Protein AF-A0A1I6KRV3-F1 (afdb_monomer_lite)

Radius of gyration: 27.59 Å; chains: 1; bounding box: 48×60×101 Å

pLDDT: mean 84.87, std 15.85, range [35.25, 98.12]

Foldseek 3Di:
DDDDDDDDDDDDDDDDDDDDDDDDDDDDDDPDPDPPPDPDPDPPDAFAEDEFLDFDQAFQSQDPCLQFNQVLLCVLVVFRWDDKHWDDCVQCLLLRLLNKTKIKTDGPHKIKIKIKGFPQSLVPQDQDPVVCCVAQVAADQKHKHWDDDNTITMIMIIGDPVVDGNVSNHSSCVSSVVVSVVSRVPRPNSYYYPCVLWDAQDDQQVVLVLLCVVVVHRKGKDFDDDPDDGGSSSSSSCVSQSWTWIFIDHPPHTFKIKIKGFQSNNCPPPPPQWAWDDLVQPLKTKTWNQADDPLRATKMKMDSSRIIMIMGGHPPHPDDPSSSVSSVSNVRNVSVD

Sequence (337 aa):
MPRRTAAIALALLLTVALTACTSPSAPESTPAPTPPATPTPAPASETVLLDPGSRPPSVFGGDCEAAVPAGVIAEATGLPVTEVTRRDPLWTRAIDNVGGLVCEWHIGGAEGSVSILPVESLDGAELAAASYEDYFVECGWTCAWVVESDELWISGYQSDLPERGRAEADRIGARIGADIAARVSAAGLDWQSDRAQWWSTRECSSVASAVGATLGATLTGEPI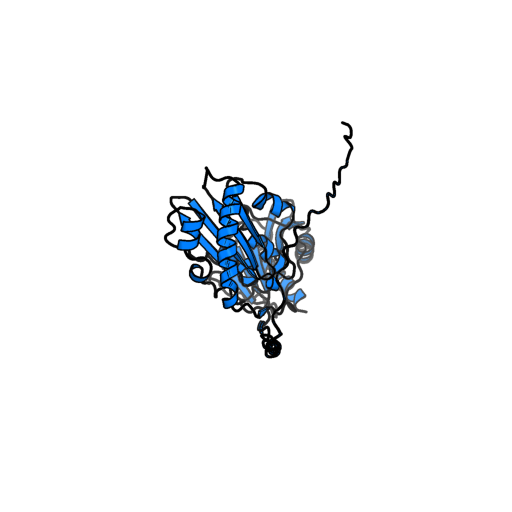GYHDPPLPATLVADTASRRTWCLLAQGGATIALVVFESGVAWDVPWGGDAERLDLGVPGVTAYSVGAGGYLGGPDYEFTDGVNSLSLEVAPDAPWSPDELASIMAELTASDVS

Secondary structure (DSSP, 8-state):
----------------------PPPP---PPPPPPPPPPPPPPPPPPEEEPTTPPPPPGGGG-HHHHS-HHHHHHHHSS-----EEPPGGGTHHHHHTT-EEEEEEETTEEEEEEEEEGGGGTT----HHHHIIIII--SSEEEEEEE-SSEEEEEEEE--TT--HHHHHHHHHHHHHHHHHHGGGS---EEE--TTPPPPPPHHHHHHHHHHHHTS--EEEE---SS---HHHHHHHHHTT-EEEEEEETTEEEEEEEEESS-GGG-STTS--EEE----TT-EEEEEEE-SSSSSEEEEEESSS-EEEEEE-TT-SS-HHHHHHHHHHHHHTT--

Structure (mmCIF, N/CA/C/O backbone):
data_AF-A0A1I6KRV3-F1
#
_entry.id   AF-A0A1I6KRV3-F1
#
loop_
_atom_site.group_PDB
_atom_site.id
_atom_site.type_symbol
_atom_site.label_atom_id
_atom_site.label_alt_id
_atom_site.label_comp_id
_atom_site.label_asym_id
_atom_site.label_entity_id
_atom_site.label_seq_id
_atom_site.pdbx_PDB_ins_code
_atom_site.Cartn_x
_atom_site.Cartn_y
_atom_site.Cartn_z
_atom_site.occupancy
_atom_site.B_iso_or_equiv
_atom_site.auth_seq_id
_atom_site.auth_comp_id
_atom_site.auth_as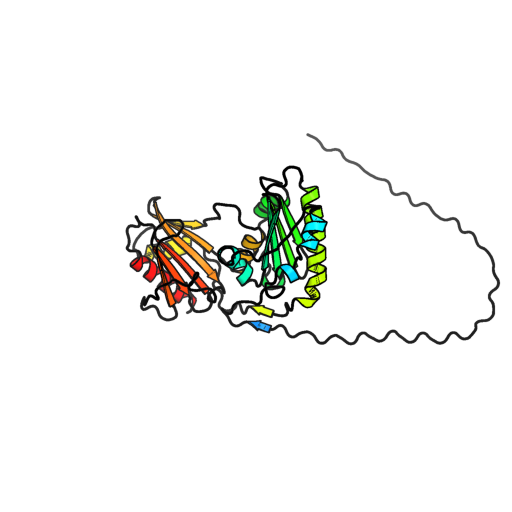ym_id
_atom_site.auth_atom_id
_atom_site.pdbx_PDB_model_num
ATOM 1 N N . MET A 1 1 ? 18.558 35.130 24.870 1.00 35.25 1 MET A N 1
ATOM 2 C CA . MET A 1 1 ? 18.275 35.831 26.146 1.00 35.25 1 MET A CA 1
ATOM 3 C C . MET A 1 1 ? 18.373 34.829 27.297 1.00 35.25 1 MET A C 1
ATOM 5 O O . MET A 1 1 ? 18.209 33.645 27.040 1.00 35.25 1 MET A O 1
ATOM 9 N N . PRO A 1 2 ? 18.788 35.261 28.498 1.00 36.22 2 PRO A N 1
ATOM 10 C CA . PRO A 1 2 ? 19.542 34.443 29.448 1.00 36.22 2 PRO A CA 1
ATOM 11 C C . PRO A 1 2 ? 18.694 33.524 30.341 1.00 36.22 2 PRO A C 1
ATOM 13 O O . PRO A 1 2 ? 17.529 33.788 30.619 1.00 36.22 2 PRO A O 1
ATOM 16 N N . ARG A 1 3 ? 19.382 32.480 30.824 1.00 39.25 3 ARG A N 1
ATOM 17 C CA . ARG A 1 3 ? 19.054 31.537 31.905 1.00 39.25 3 ARG A CA 1
ATOM 18 C C . ARG A 1 3 ? 18.232 32.150 33.049 1.00 39.25 3 ARG A C 1
ATOM 20 O O . ARG A 1 3 ? 18.615 33.186 33.594 1.00 39.25 3 ARG A O 1
ATOM 27 N N . ARG A 1 4 ? 17.236 31.401 33.537 1.00 38.47 4 ARG A N 1
ATOM 28 C CA . ARG A 1 4 ? 16.845 31.425 34.953 1.00 38.47 4 ARG A CA 1
ATOM 29 C C . ARG A 1 4 ? 16.865 30.020 35.541 1.00 38.47 4 ARG A C 1
ATOM 31 O O . ARG A 1 4 ? 16.234 29.093 35.054 1.00 38.47 4 ARG A O 1
ATOM 38 N N . THR A 1 5 ? 17.691 29.935 36.563 1.00 41.84 5 THR A N 1
ATOM 39 C CA . THR A 1 5 ? 18.034 28.833 37.444 1.00 41.84 5 THR A CA 1
ATOM 40 C C . THR A 1 5 ? 17.029 28.709 38.592 1.00 41.84 5 THR A C 1
ATOM 42 O O . THR A 1 5 ? 16.389 29.694 38.952 1.00 41.84 5 THR A O 1
ATOM 45 N N . ALA A 1 6 ? 17.107 27.548 39.251 1.00 36.69 6 ALA A N 1
ATOM 46 C CA . ALA A 1 6 ? 16.842 27.282 40.669 1.00 36.69 6 ALA A CA 1
ATOM 47 C C . ALA A 1 6 ? 15.386 27.027 41.101 1.00 36.69 6 ALA A C 1
ATOM 49 O O . ALA A 1 6 ? 14.474 27.668 40.607 1.00 36.69 6 ALA A O 1
ATOM 50 N N . ALA A 1 7 ? 15.075 26.209 42.109 1.00 38.03 7 ALA A N 1
ATOM 51 C CA . ALA A 1 7 ? 15.698 25.086 42.826 1.00 38.03 7 ALA A CA 1
ATOM 52 C C . ALA A 1 7 ? 14.825 24.855 44.086 1.00 38.03 7 ALA A C 1
ATOM 54 O O . ALA A 1 7 ? 14.348 25.828 44.657 1.00 38.03 7 ALA A O 1
ATOM 55 N N . ILE A 1 8 ? 14.752 23.600 44.556 1.00 38.84 8 ILE A N 1
ATOM 56 C CA . ILE A 1 8 ? 14.561 23.173 45.965 1.00 38.84 8 ILE A CA 1
ATOM 57 C C . ILE A 1 8 ? 13.184 23.425 46.623 1.00 38.84 8 ILE A C 1
ATOM 59 O O . ILE A 1 8 ? 12.797 24.559 46.863 1.00 38.84 8 ILE A O 1
ATOM 63 N N . ALA A 1 9 ? 12.532 22.348 47.091 1.00 41.53 9 ALA A N 1
ATOM 64 C CA . ALA A 1 9 ? 12.426 22.046 48.532 1.00 41.53 9 ALA A CA 1
ATOM 65 C C . ALA A 1 9 ? 11.660 20.739 48.805 1.00 41.53 9 ALA A C 1
ATOM 67 O O . ALA A 1 9 ? 10.460 20.622 48.580 1.00 41.53 9 ALA A O 1
ATOM 68 N N . LEU A 1 10 ? 12.403 19.777 49.348 1.00 43.53 10 LEU A N 1
ATOM 69 C CA . LEU A 1 10 ? 11.945 18.584 50.046 1.00 43.53 10 LEU A CA 1
ATOM 70 C C . LEU A 1 10 ? 11.416 18.987 51.436 1.00 43.53 10 LEU A C 1
ATOM 72 O O . LEU A 1 10 ? 12.105 19.714 52.151 1.00 43.53 10 LEU A O 1
ATOM 76 N N . ALA A 1 11 ? 10.259 18.472 51.853 1.00 49.25 11 ALA A N 1
ATOM 77 C CA . ALA A 1 11 ? 9.830 18.507 53.252 1.00 49.25 11 ALA A CA 1
ATOM 78 C C . ALA A 1 11 ? 9.183 17.169 53.643 1.00 49.25 11 ALA A C 1
ATOM 80 O O . ALA A 1 11 ? 8.017 16.910 53.360 1.00 49.25 11 ALA A O 1
ATOM 81 N N . LEU A 1 12 ? 9.980 16.320 54.302 1.00 44.38 12 LEU A N 1
ATOM 82 C CA . LEU A 1 12 ? 9.497 15.271 55.197 1.00 44.38 12 LEU A CA 1
ATOM 83 C C . LEU A 1 12 ? 8.786 15.925 56.387 1.00 44.38 12 LEU A C 1
ATOM 85 O O . LEU A 1 12 ? 9.348 16.838 56.990 1.00 44.38 12 LEU A O 1
ATOM 89 N N . LEU A 1 13 ? 7.644 15.379 56.808 1.00 48.28 13 LEU A N 1
ATOM 90 C CA . LEU A 1 13 ? 7.174 15.531 58.184 1.00 48.28 13 LEU A CA 1
ATOM 91 C C . LEU A 1 13 ? 6.460 14.268 58.676 1.00 48.28 13 LEU A C 1
ATOM 93 O O . LEU A 1 13 ? 5.667 13.636 57.985 1.00 48.28 13 LEU A O 1
ATOM 97 N N . LEU A 1 14 ? 6.863 13.915 59.889 1.00 44.38 14 LEU A N 1
ATOM 98 C CA . LEU A 1 14 ? 6.700 12.677 60.627 1.00 44.38 14 LEU A CA 1
ATOM 99 C C . LEU A 1 14 ? 5.398 12.663 61.456 1.00 44.38 14 LEU A C 1
ATOM 101 O O . LEU A 1 14 ? 5.062 13.662 62.082 1.00 44.38 14 LEU A O 1
ATOM 105 N N . THR A 1 15 ? 4.774 11.479 61.527 1.00 47.31 15 THR A N 1
ATOM 106 C CA . THR A 1 15 ? 4.111 10.821 62.686 1.00 47.31 15 THR A CA 1
ATOM 107 C C . THR A 1 15 ? 3.174 11.593 63.626 1.00 47.31 15 THR A C 1
ATOM 109 O O . THR A 1 15 ? 3.632 12.456 64.365 1.00 47.31 15 THR A O 1
ATOM 112 N N . VAL A 1 16 ? 1.960 11.051 63.835 1.00 52.84 16 VAL A N 1
ATOM 113 C CA . VAL A 1 16 ? 1.386 10.834 65.185 1.00 52.84 16 VAL A CA 1
ATOM 114 C C . VAL A 1 16 ? 0.620 9.505 65.213 1.00 52.84 16 VAL A C 1
ATOM 116 O O . VAL A 1 16 ? -0.289 9.277 64.420 1.00 52.84 16 VAL A O 1
ATOM 119 N N . ALA A 1 17 ? 1.012 8.635 66.144 1.00 49.66 17 ALA A N 1
ATOM 120 C CA . ALA A 1 17 ? 0.358 7.381 66.493 1.00 49.66 17 ALA A CA 1
ATOM 121 C C . ALA A 1 17 ? -0.735 7.615 67.550 1.00 49.66 17 ALA A C 1
ATOM 123 O O . ALA A 1 17 ? -0.512 8.348 68.512 1.00 49.66 17 ALA A O 1
ATOM 124 N N . LEU A 1 18 ? -1.878 6.937 67.417 1.00 53.75 18 LEU A N 1
ATOM 125 C CA . LEU A 1 18 ? -2.867 6.773 68.485 1.00 53.75 18 LEU A CA 1
ATOM 126 C C . LEU A 1 18 ? -3.137 5.280 68.673 1.00 53.75 18 LEU A C 1
ATOM 128 O O . LEU A 1 18 ? -3.769 4.617 67.856 1.00 53.75 18 LEU A O 1
ATOM 132 N N . THR A 1 19 ? -2.588 4.765 69.766 1.00 54.16 19 THR A N 1
ATOM 133 C CA . THR A 1 19 ? -2.748 3.410 70.288 1.00 54.16 19 THR A CA 1
ATOM 134 C C . THR A 1 19 ? -4.072 3.282 71.039 1.00 54.16 19 THR A C 1
ATOM 136 O O . THR A 1 19 ? -4.268 3.965 72.045 1.00 54.16 19 THR A O 1
ATOM 139 N N . ALA A 1 20 ? -4.941 2.364 70.615 1.00 49.44 20 ALA A N 1
ATOM 140 C CA . ALA A 1 20 ? -6.042 1.854 71.427 1.00 49.44 20 ALA A CA 1
ATOM 141 C C . ALA A 1 20 ? -5.766 0.384 71.774 1.00 49.44 20 ALA A C 1
ATOM 143 O O . ALA A 1 20 ? -5.659 -0.468 70.894 1.00 49.44 20 ALA A O 1
ATOM 144 N N . CYS A 1 21 ? -5.612 0.103 73.067 1.00 51.97 21 CYS A N 1
ATOM 145 C CA . CYS A 1 21 ? -5.434 -1.242 73.602 1.00 51.97 21 CYS A CA 1
ATOM 146 C C . CYS A 1 21 ? -6.744 -2.035 73.493 1.00 51.97 21 CYS A C 1
ATOM 148 O O . CYS A 1 21 ? -7.761 -1.636 74.054 1.00 51.97 21 CYS A O 1
ATOM 150 N N . THR A 1 22 ? -6.710 -3.186 72.826 1.00 55.72 22 THR A N 1
ATOM 151 C CA . THR A 1 22 ? -7.706 -4.256 72.968 1.00 55.72 22 THR A CA 1
ATOM 152 C C . THR A 1 22 ? -6.951 -5.559 73.201 1.00 55.72 22 THR A C 1
ATOM 154 O O . THR A 1 22 ? -5.994 -5.867 72.495 1.00 55.72 22 THR A O 1
ATOM 157 N N . SER A 1 23 ? -7.338 -6.280 74.250 1.00 57.75 23 SER A N 1
ATOM 158 C CA . SER A 1 23 ? -6.721 -7.532 74.689 1.00 57.75 23 SER A CA 1
ATOM 159 C C . SER A 1 23 ? -6.848 -8.632 73.623 1.00 57.75 23 SER A C 1
ATOM 161 O O . SER A 1 23 ? -7.946 -8.816 73.094 1.00 57.75 23 SER A O 1
ATOM 163 N N . PRO A 1 24 ? -5.788 -9.406 73.320 1.00 55.53 24 PRO A N 1
ATOM 164 C CA . PRO A 1 24 ? -5.892 -10.518 72.385 1.00 55.53 24 PRO A CA 1
ATOM 165 C C . PRO A 1 24 ? -6.609 -11.706 73.040 1.00 55.53 24 PRO A C 1
ATOM 167 O O . PRO A 1 24 ? -6.201 -12.200 74.092 1.00 55.53 24 PRO A O 1
ATOM 170 N N . SER A 1 25 ? -7.684 -12.157 72.395 1.00 53.97 25 SER A N 1
ATOM 171 C CA . SER A 1 25 ? -8.292 -13.466 72.646 1.00 53.97 25 SER A CA 1
ATOM 172 C C . SER A 1 25 ? -7.372 -14.575 72.127 1.00 53.97 25 SER A C 1
ATOM 174 O O . SER A 1 25 ? -6.603 -14.364 71.189 1.00 53.97 25 SER A O 1
ATOM 176 N N . ALA A 1 26 ? -7.430 -15.744 72.767 1.00 56.53 26 ALA A N 1
ATOM 177 C CA . ALA A 1 26 ? -6.633 -16.916 72.418 1.00 56.53 26 ALA A CA 1
ATOM 178 C C . ALA A 1 26 ? -6.814 -17.310 70.934 1.00 56.53 26 ALA A C 1
ATOM 180 O O . ALA A 1 26 ? -7.937 -17.241 70.434 1.00 56.53 26 ALA A O 1
ATOM 181 N N . PRO A 1 27 ? -5.745 -17.723 70.227 1.00 51.56 27 PRO A N 1
ATOM 182 C CA . PRO A 1 27 ? -5.836 -18.057 68.813 1.00 51.56 27 PRO A CA 1
ATOM 183 C C . PRO A 1 27 ? -6.613 -19.362 68.616 1.00 51.56 27 PRO A C 1
ATOM 185 O O . PRO A 1 27 ? -6.160 -20.439 69.010 1.00 51.56 27 PRO A O 1
ATOM 188 N N . GLU A 1 28 ? -7.772 -19.263 67.967 1.00 57.66 28 GLU A N 1
ATOM 189 C CA . GLU A 1 28 ? -8.334 -20.380 67.213 1.00 57.66 28 GLU A CA 1
ATOM 190 C C . GLU A 1 28 ? -7.355 -20.772 66.105 1.00 57.66 28 GLU A C 1
ATOM 192 O O . GLU A 1 28 ? -6.692 -19.935 65.490 1.00 57.66 28 GLU A O 1
ATOM 197 N N . SER A 1 29 ? -7.229 -22.074 65.883 1.00 52.91 29 SER A N 1
ATOM 198 C CA . SER A 1 29 ? -6.353 -22.653 64.875 1.00 52.91 29 SER A CA 1
ATOM 199 C C . SER A 1 29 ? -6.888 -22.294 63.488 1.00 52.91 29 SER A C 1
ATOM 201 O O . SER A 1 29 ? -7.765 -22.974 62.959 1.00 52.91 29 SER A O 1
ATOM 203 N N . THR A 1 30 ? -6.387 -21.211 62.898 1.00 55.56 30 THR A N 1
ATOM 204 C CA . THR A 1 30 ? -6.669 -20.864 61.504 1.00 55.56 30 THR A CA 1
ATOM 205 C C . THR A 1 30 ? -6.181 -22.009 60.609 1.00 55.56 30 THR A C 1
ATOM 207 O O . THR A 1 30 ? -5.006 -22.379 60.709 1.00 55.56 30 THR A O 1
ATOM 210 N N . PRO A 1 31 ? -7.026 -22.598 59.743 1.00 59.19 31 PRO A N 1
ATOM 211 C CA . PRO A 1 31 ? -6.546 -23.545 58.748 1.00 59.19 31 PRO A CA 1
ATOM 212 C C . PRO A 1 31 ? -5.508 -22.847 57.866 1.00 59.19 31 PRO A C 1
ATOM 214 O O . PRO A 1 31 ? -5.703 -21.706 57.443 1.00 59.19 31 PRO A O 1
ATOM 217 N N . ALA A 1 32 ? -4.379 -23.519 57.642 1.00 59.53 32 ALA A N 1
ATOM 218 C CA . ALA A 1 32 ? -3.308 -23.008 56.799 1.00 59.53 32 ALA A CA 1
ATOM 219 C C . ALA A 1 32 ? -3.878 -22.605 55.424 1.00 59.53 32 ALA A C 1
ATOM 221 O O . ALA A 1 32 ? -4.658 -23.378 54.859 1.00 59.53 32 ALA A O 1
ATOM 222 N N . PRO A 1 33 ? -3.525 -21.424 54.883 1.00 53.16 33 PRO A N 1
ATOM 223 C CA . PRO A 1 33 ? -3.968 -21.033 53.555 1.00 53.16 33 PRO A CA 1
ATOM 224 C C . PRO A 1 33 ? -3.456 -22.066 52.554 1.00 53.16 33 PRO A C 1
ATOM 226 O O . PRO A 1 33 ? -2.253 -22.321 52.470 1.00 53.16 33 PRO A O 1
ATOM 229 N N . THR A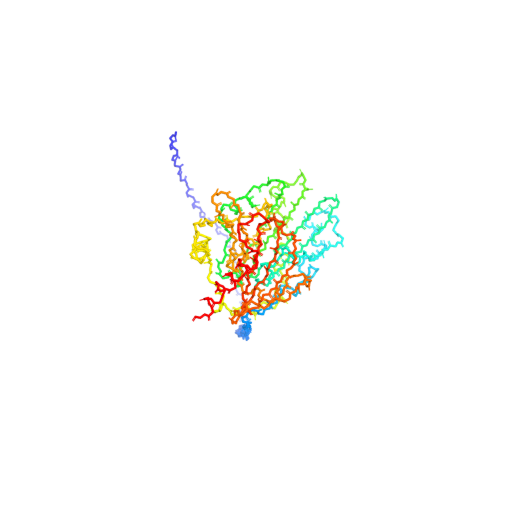 1 34 ? -4.377 -22.679 51.811 1.00 64.00 34 THR A N 1
ATOM 230 C CA . THR A 1 34 ? -4.029 -23.488 50.646 1.00 64.00 34 THR A CA 1
ATOM 231 C C . THR A 1 34 ? -3.187 -22.611 49.719 1.00 64.00 34 THR A C 1
ATOM 233 O O . THR A 1 34 ? -3.643 -21.515 49.377 1.00 64.00 34 THR A O 1
ATOM 236 N N . PRO A 1 35 ? -1.965 -23.024 49.340 1.00 65.56 35 PRO A N 1
ATOM 237 C CA . PRO A 1 35 ? -1.167 -22.250 48.405 1.00 65.56 35 PRO A CA 1
ATOM 238 C C . PRO A 1 35 ? -1.979 -22.022 47.121 1.00 65.56 35 PRO A C 1
ATOM 240 O O . PRO A 1 35 ? -2.645 -22.958 46.664 1.00 65.56 35 PRO A O 1
ATOM 243 N N . PRO A 1 36 ? -1.974 -20.798 46.558 1.00 64.62 36 PRO A N 1
ATOM 244 C CA . PRO A 1 36 ? -2.639 -20.539 45.291 1.00 64.62 36 PRO A CA 1
ATOM 245 C C . PRO A 1 36 ? -2.115 -21.541 44.266 1.00 64.62 36 PRO A C 1
ATOM 247 O O . PRO A 1 36 ? -0.906 -21.773 44.182 1.00 64.62 36 PRO A O 1
ATOM 250 N N . ALA A 1 37 ? -3.035 -22.174 43.537 1.00 61.16 37 ALA A N 1
ATOM 251 C CA . ALA A 1 37 ? -2.674 -23.080 42.463 1.00 61.16 37 ALA A CA 1
ATOM 252 C C . ALA A 1 37 ? -1.709 -22.342 41.530 1.00 61.16 37 ALA A C 1
ATOM 254 O O . ALA A 1 37 ? -2.024 -21.255 41.042 1.00 61.16 37 ALA A O 1
ATOM 255 N N . THR A 1 38 ? -0.515 -22.904 41.339 1.00 65.75 38 THR A N 1
ATOM 256 C CA . THR A 1 38 ? 0.427 -22.416 40.335 1.00 65.75 38 THR A CA 1
ATOM 257 C C . THR A 1 38 ? -0.326 -22.359 39.008 1.00 65.75 38 THR A C 1
ATOM 259 O O . THR A 1 38 ? -0.931 -23.373 38.641 1.00 65.75 38 THR A O 1
ATOM 262 N N . PRO A 1 39 ? -0.359 -21.205 38.315 1.00 52.75 39 PRO A N 1
ATOM 263 C CA . PRO A 1 39 ? -1.063 -21.116 37.051 1.00 52.75 39 PRO A CA 1
ATOM 264 C C . PRO A 1 39 ? -0.429 -22.150 36.127 1.00 52.75 39 PRO A C 1
ATOM 266 O O . PRO A 1 39 ? 0.789 -22.173 35.945 1.00 52.75 39 PRO A O 1
ATOM 269 N N . THR A 1 40 ? -1.245 -23.070 35.619 1.00 54.88 40 THR A N 1
ATOM 270 C CA . THR A 1 40 ? -0.811 -23.955 34.544 1.00 54.88 40 THR A CA 1
ATOM 271 C C . THR A 1 40 ? -0.404 -23.049 33.383 1.00 54.88 40 THR A C 1
ATOM 273 O O . THR A 1 40 ? -1.215 -22.197 33.015 1.00 54.88 40 THR A O 1
ATOM 276 N N . PRO A 1 41 ? 0.826 -23.164 32.844 1.00 49.81 41 PRO A N 1
ATOM 277 C CA . PRO A 1 41 ? 1.200 -22.426 31.648 1.00 49.81 41 PRO A CA 1
ATOM 278 C C . PRO A 1 41 ? 0.142 -22.706 30.587 1.00 49.81 41 PRO A C 1
ATOM 280 O O . PRO A 1 41 ? -0.130 -23.873 30.289 1.00 49.81 41 PRO A O 1
ATOM 283 N N . ALA A 1 42 ? -0.498 -21.656 30.074 1.00 58.44 42 ALA A N 1
ATOM 284 C CA . ALA A 1 42 ? -1.315 -21.809 28.886 1.00 58.44 42 ALA A CA 1
ATOM 285 C C . ALA A 1 42 ? -0.409 -22.404 27.794 1.00 58.44 42 ALA A C 1
ATOM 287 O O . ALA A 1 42 ? 0.756 -21.998 27.704 1.00 58.44 42 ALA A O 1
ATOM 288 N N . PRO A 1 43 ? -0.875 -23.405 27.027 1.00 52.59 43 PRO A N 1
ATOM 289 C CA . PRO A 1 43 ? -0.124 -23.852 25.865 1.00 52.59 43 PRO A CA 1
ATOM 290 C C . PRO A 1 43 ? 0.161 -22.622 25.001 1.00 52.59 43 PRO A C 1
ATOM 292 O O . PRO A 1 43 ? -0.751 -21.843 24.735 1.00 52.59 43 PRO A O 1
ATOM 295 N N . ALA A 1 44 ? 1.427 -22.419 24.636 1.00 59.75 44 ALA A N 1
ATOM 296 C CA . ALA A 1 44 ? 1.778 -21.395 23.667 1.00 59.75 44 ALA A CA 1
ATOM 297 C C . ALA A 1 44 ? 1.014 -21.720 22.379 1.00 59.75 44 ALA A C 1
ATOM 299 O O . ALA A 1 44 ? 1.157 -22.831 21.861 1.00 59.75 44 ALA A O 1
ATOM 300 N N . SER A 1 45 ? 0.165 -20.800 21.918 1.00 61.78 45 SER A N 1
ATOM 301 C CA . SER A 1 45 ? -0.381 -20.879 20.567 1.00 61.78 45 SER A CA 1
ATOM 302 C C . SER A 1 45 ? 0.795 -20.968 19.598 1.00 61.78 45 SER A C 1
ATOM 304 O O . SER A 1 45 ? 1.762 -20.217 19.715 1.00 61.78 45 SER A O 1
ATOM 306 N N . GLU A 1 46 ? 0.759 -21.941 18.696 1.00 74.00 46 GLU A N 1
ATOM 307 C CA . GLU A 1 46 ? 1.767 -22.071 17.652 1.00 74.00 46 GLU A CA 1
ATOM 308 C C . GLU A 1 46 ? 1.477 -21.019 16.579 1.00 74.00 46 GLU A C 1
ATOM 310 O O . GLU A 1 46 ? 0.416 -21.052 15.959 1.00 74.00 46 GLU A O 1
ATOM 315 N N . THR A 1 47 ? 2.400 -20.076 16.387 1.00 81.88 47 THR A N 1
ATOM 316 C CA . THR A 1 47 ? 2.312 -19.072 15.323 1.00 81.88 47 THR A CA 1
ATOM 317 C C . THR A 1 47 ? 2.342 -19.755 13.955 1.00 81.88 47 THR A C 1
ATOM 319 O O . THR A 1 47 ? 3.274 -20.499 13.642 1.00 81.88 47 THR A O 1
ATOM 322 N N . VAL A 1 48 ? 1.337 -19.493 13.122 1.00 87.75 48 VAL A N 1
ATOM 323 C CA . VAL A 1 48 ? 1.232 -20.015 11.755 1.00 87.75 48 VAL A CA 1
ATOM 324 C C . VAL A 1 48 ? 2.140 -19.218 10.819 1.00 87.75 48 VAL A C 1
ATOM 326 O O . VAL A 1 48 ? 1.978 -18.012 10.674 1.00 87.75 48 VAL A O 1
ATOM 329 N N . LEU A 1 49 ? 3.065 -19.886 10.131 1.00 90.50 49 LEU A N 1
ATOM 330 C CA . LEU A 1 49 ? 3.869 -19.258 9.081 1.00 90.50 49 LEU A CA 1
ATOM 331 C C . LEU A 1 49 ? 3.122 -19.316 7.740 1.00 90.50 49 LEU A C 1
ATOM 333 O O . LEU A 1 49 ? 2.763 -20.403 7.285 1.00 90.50 49 LEU A O 1
ATOM 337 N N . LEU A 1 50 ? 2.880 -18.162 7.120 1.00 90.81 50 LEU A N 1
ATOM 338 C CA . LEU A 1 50 ? 2.248 -18.060 5.804 1.00 90.81 50 LEU A CA 1
ATOM 339 C C . LEU A 1 50 ? 3.274 -18.231 4.686 1.00 90.81 50 LEU A C 1
ATOM 341 O O . LEU A 1 50 ? 4.364 -17.662 4.756 1.00 90.81 50 LEU A O 1
ATOM 345 N N . ASP A 1 51 ? 2.883 -18.945 3.629 1.00 90.12 51 ASP A N 1
ATOM 346 C CA . ASP A 1 51 ? 3.718 -19.113 2.441 1.00 90.12 51 ASP A CA 1
ATOM 347 C C . ASP A 1 51 ? 4.018 -17.752 1.777 1.00 90.12 51 ASP A C 1
ATOM 349 O O . ASP A 1 51 ? 3.124 -16.894 1.709 1.00 90.12 51 ASP A O 1
ATOM 353 N N . PRO A 1 52 ? 5.229 -17.553 1.221 1.00 84.75 52 PRO A N 1
ATOM 354 C CA . PRO A 1 52 ? 5.595 -16.331 0.508 1.00 84.75 52 PRO A CA 1
ATOM 355 C C . PRO A 1 52 ? 4.597 -16.009 -0.612 1.00 84.75 52 PRO A C 1
ATOM 357 O O . PRO A 1 52 ? 4.383 -16.819 -1.510 1.00 84.75 52 PRO A O 1
ATOM 360 N N . GLY A 1 53 ? 3.969 -14.832 -0.546 1.00 86.62 53 GLY A N 1
ATOM 361 C CA . GLY A 1 53 ? 2.981 -14.374 -1.529 1.00 86.62 53 GLY A CA 1
ATOM 362 C C . GLY A 1 53 ? 1.528 -14.730 -1.211 1.00 86.62 53 GLY A C 1
ATOM 363 O O . GLY A 1 53 ? 0.639 -14.310 -1.946 1.00 86.62 53 GLY A O 1
ATOM 364 N N . SER A 1 54 ? 1.253 -15.462 -0.126 1.00 92.19 54 SER A N 1
ATOM 365 C CA . SER A 1 54 ? -0.122 -15.693 0.335 1.00 92.19 54 SER A CA 1
ATOM 366 C C . SER A 1 54 ? -0.738 -14.424 0.914 1.00 92.19 54 SER A C 1
ATOM 368 O O . SER A 1 54 ? -0.072 -13.679 1.631 1.00 92.19 54 SER A O 1
ATOM 370 N N . ARG A 1 55 ? -2.040 -14.214 0.674 1.00 93.06 55 ARG A N 1
ATOM 371 C CA . ARG A 1 55 ? -2.782 -13.125 1.321 1.00 93.06 55 ARG A CA 1
ATOM 372 C C . ARG A 1 55 ? -2.823 -13.353 2.836 1.00 93.06 55 ARG A C 1
ATOM 374 O O . ARG A 1 55 ? -3.349 -14.389 3.258 1.00 93.06 55 ARG A O 1
ATOM 381 N N . PRO A 1 56 ? -2.350 -12.401 3.653 1.00 92.00 56 PRO A N 1
ATOM 382 C CA . PRO A 1 56 ? -2.443 -12.533 5.097 1.00 92.00 56 PRO A CA 1
ATOM 383 C C . PRO A 1 56 ? -3.888 -12.476 5.606 1.00 92.00 56 PRO A C 1
ATOM 385 O O . PRO A 1 56 ? -4.722 -11.775 5.021 1.00 92.00 56 PRO A O 1
ATOM 388 N N . PRO A 1 57 ? -4.217 -13.173 6.709 1.00 92.12 57 PRO A N 1
ATOM 389 C CA . PRO A 1 57 ? -5.469 -12.953 7.416 1.00 92.12 57 PRO A CA 1
ATOM 390 C C . PRO A 1 57 ? -5.571 -11.498 7.887 1.00 92.12 57 PRO A C 1
ATOM 392 O O . PRO A 1 57 ? -4.681 -10.990 8.563 1.00 92.12 57 PRO A O 1
ATOM 395 N N . SER A 1 58 ? -6.677 -10.829 7.567 1.00 91.62 58 SER A N 1
ATOM 396 C CA . SER A 1 58 ? -6.967 -9.509 8.130 1.00 91.62 58 SER A CA 1
ATOM 397 C C . SER A 1 58 ? -7.354 -9.629 9.604 1.00 91.62 58 SER A C 1
ATOM 399 O O . SER A 1 58 ? -8.095 -10.540 9.987 1.00 91.62 58 SER A O 1
ATOM 401 N N . VAL A 1 59 ? -6.935 -8.663 10.422 1.00 91.19 59 VAL A N 1
ATOM 402 C CA . VAL A 1 59 ? -7.435 -8.486 11.791 1.00 91.19 59 VAL A CA 1
ATOM 403 C C . VAL A 1 59 ? -8.971 -8.455 11.791 1.00 91.19 59 VAL A C 1
ATOM 405 O O . VAL A 1 59 ? -9.600 -7.904 10.883 1.00 91.19 59 VAL A O 1
ATOM 408 N N . PHE A 1 60 ? -9.587 -9.123 12.771 1.00 91.06 60 PHE A N 1
ATOM 409 C CA . PHE A 1 60 ? -11.042 -9.349 12.836 1.00 91.06 60 PHE A CA 1
ATOM 410 C C . PHE A 1 60 ? -11.636 -10.037 11.589 1.00 91.06 60 PHE A C 1
ATOM 412 O O . PHE A 1 60 ? -12.817 -9.874 11.291 1.00 91.06 60 PHE A O 1
ATOM 419 N N . GLY A 1 61 ? -10.834 -10.777 10.814 1.00 90.81 61 GLY A N 1
ATOM 420 C CA . GLY A 1 61 ? -11.273 -11.377 9.548 1.00 90.81 61 GLY A CA 1
ATOM 421 C C . GLY A 1 61 ? -11.677 -10.348 8.485 1.00 90.81 61 GLY A C 1
ATOM 422 O O . GLY A 1 61 ? -12.336 -10.702 7.509 1.00 90.81 61 GLY A O 1
ATOM 423 N N . GLY A 1 62 ? -11.311 -9.076 8.675 1.00 92.00 62 GLY A N 1
ATOM 424 C CA . GLY A 1 62 ? -11.735 -7.963 7.831 1.00 92.00 62 GLY A CA 1
ATOM 425 C C . GLY A 1 62 ? -13.156 -7.451 8.097 1.00 92.00 62 GLY A C 1
ATOM 426 O O . GLY A 1 62 ? -13.667 -6.678 7.287 1.00 92.00 62 GLY A O 1
ATOM 427 N N . ASP A 1 63 ? -13.800 -7.877 9.189 1.00 93.81 63 ASP A N 1
ATOM 428 C CA . ASP A 1 63 ? -15.136 -7.421 9.586 1.00 93.81 63 ASP A CA 1
ATOM 429 C C . ASP A 1 63 ? -15.058 -6.127 10.413 1.00 93.81 63 ASP A C 1
ATOM 431 O O . ASP A 1 63 ? -14.651 -6.117 11.578 1.00 93.81 63 ASP A O 1
ATOM 435 N N . CYS A 1 64 ? -15.479 -5.022 9.798 1.00 95.44 64 CYS A N 1
ATOM 436 C CA . CYS A 1 64 ? -15.483 -3.709 10.431 1.00 95.44 64 CYS A CA 1
ATOM 437 C C . CYS A 1 64 ? -16.505 -3.550 11.553 1.00 95.44 64 CYS A C 1
ATOM 439 O O . CYS A 1 64 ? -16.222 -2.832 12.510 1.00 95.44 64 CYS A O 1
ATOM 441 N N . GLU A 1 65 ? -17.649 -4.230 11.488 1.00 94.00 65 GLU A N 1
ATOM 442 C CA . GLU A 1 65 ? -18.639 -4.163 12.566 1.00 94.00 65 GLU A CA 1
ATOM 443 C C . GLU A 1 65 ? -18.162 -4.978 13.777 1.00 94.00 65 GLU A C 1
ATOM 445 O O . GLU A 1 65 ? -18.408 -4.597 14.920 1.00 94.00 65 GLU A O 1
ATOM 450 N N . ALA A 1 66 ? -17.410 -6.063 13.552 1.00 92.50 66 ALA A N 1
ATOM 451 C CA . ALA A 1 66 ? -16.742 -6.787 14.633 1.00 92.50 66 ALA A CA 1
ATOM 452 C C . ALA A 1 66 ? -15.613 -5.963 15.280 1.00 92.50 66 ALA A C 1
ATOM 454 O O . ALA A 1 66 ? -15.471 -5.979 16.509 1.00 92.50 66 ALA A O 1
ATOM 455 N N . ALA A 1 67 ? -14.833 -5.246 14.464 1.00 93.44 67 ALA A N 1
ATOM 456 C CA . ALA A 1 67 ? -13.699 -4.439 14.908 1.00 93.44 67 ALA A CA 1
ATOM 457 C C . ALA A 1 67 ? -14.131 -3.165 15.654 1.00 93.44 67 ALA A C 1
ATOM 459 O O . ALA A 1 67 ? -13.673 -2.905 16.767 1.00 93.44 67 ALA A O 1
ATOM 460 N N . VAL A 1 68 ? -15.014 -2.373 15.043 1.00 94.94 68 VAL A N 1
ATOM 461 C CA . VAL A 1 68 ? -15.471 -1.076 15.549 1.00 94.94 68 VAL A CA 1
ATOM 462 C C . VAL A 1 68 ? -16.956 -0.861 15.201 1.00 94.94 68 VAL A C 1
ATOM 464 O O . VAL A 1 68 ? -17.288 -0.216 14.207 1.00 94.94 68 VAL A O 1
ATOM 467 N N . PRO A 1 69 ? -17.882 -1.372 16.035 1.00 94.75 69 PRO A N 1
ATOM 468 C CA . PRO A 1 69 ? -19.315 -1.221 15.801 1.00 94.75 69 PRO A CA 1
ATOM 469 C C . PRO A 1 69 ? -19.743 0.242 15.649 1.00 94.75 69 PRO A C 1
ATOM 471 O O . PRO A 1 69 ? -19.269 1.110 16.395 1.00 94.75 69 PRO A O 1
ATOM 474 N N . ALA A 1 70 ? -20.738 0.516 14.800 1.00 94.81 70 ALA A N 1
ATOM 475 C CA . ALA A 1 70 ? -21.272 1.875 14.612 1.00 94.81 70 ALA A CA 1
ATOM 476 C C . ALA A 1 70 ? -21.652 2.567 15.941 1.00 94.81 70 ALA A C 1
ATOM 478 O O . ALA A 1 70 ? -21.422 3.764 16.124 1.00 94.81 70 ALA A O 1
ATOM 479 N N . GLY A 1 71 ? -22.178 1.806 16.910 1.00 94.69 71 GLY A N 1
ATOM 480 C CA . GLY A 1 71 ? -22.534 2.315 18.239 1.00 94.69 71 GLY A CA 1
ATOM 481 C C . GLY A 1 71 ? -21.348 2.858 19.047 1.00 94.69 71 GLY A C 1
ATOM 482 O O . GLY A 1 71 ? -21.514 3.828 19.786 1.00 94.69 71 GLY A O 1
ATOM 483 N N . VAL A 1 72 ? -20.152 2.289 18.874 1.00 95.06 72 VAL A N 1
ATOM 484 C CA . VAL A 1 72 ? -18.919 2.742 19.543 1.00 95.06 72 VAL A CA 1
ATOM 485 C C . VAL A 1 72 ? -18.481 4.086 18.974 1.00 95.06 72 VAL A C 1
ATOM 487 O O . VAL A 1 72 ? -18.172 5.011 19.729 1.00 95.06 72 VAL A O 1
ATOM 490 N N . ILE A 1 73 ? -18.528 4.229 17.648 1.00 93.12 73 ILE A N 1
ATOM 491 C CA . ILE A 1 73 ? -18.222 5.493 16.969 1.00 93.12 73 ILE A CA 1
ATOM 492 C C . ILE A 1 73 ? -19.263 6.550 17.341 1.00 93.12 73 ILE A C 1
ATOM 494 O O . ILE A 1 73 ? -18.904 7.687 17.649 1.00 93.12 73 ILE A O 1
ATOM 498 N N . ALA A 1 74 ? -20.545 6.181 17.378 1.00 92.44 74 ALA A N 1
ATOM 499 C CA . ALA A 1 74 ? -21.622 7.091 17.747 1.00 92.44 74 ALA A CA 1
ATOM 500 C C . ALA A 1 74 ? -21.500 7.590 19.191 1.00 92.44 74 ALA A C 1
ATOM 502 O O . ALA A 1 74 ? -21.688 8.778 19.450 1.00 92.44 74 ALA A O 1
ATOM 503 N N . GLU A 1 75 ? -21.134 6.721 20.135 1.00 92.94 75 GLU A N 1
ATOM 504 C CA . GLU A 1 75 ? -20.874 7.120 21.521 1.00 92.94 75 GLU A CA 1
ATOM 505 C C . GLU A 1 75 ? -19.631 8.017 21.624 1.00 92.94 75 GLU A C 1
ATOM 507 O O . GLU A 1 75 ? -19.666 9.055 22.287 1.00 92.94 75 GLU A O 1
ATOM 512 N N . ALA A 1 76 ? -18.537 7.648 20.948 1.00 91.81 76 ALA A N 1
ATOM 513 C CA . ALA A 1 76 ? -17.290 8.401 20.997 1.00 91.81 76 ALA A CA 1
ATOM 514 C C . ALA A 1 76 ? -17.451 9.800 20.391 1.00 91.81 76 ALA A C 1
ATOM 516 O O . ALA A 1 76 ? -16.997 10.780 20.981 1.00 91.81 76 ALA A O 1
ATOM 517 N N . THR A 1 77 ? -18.124 9.900 19.246 1.00 87.75 77 THR A N 1
ATOM 518 C CA . THR A 1 77 ? -18.324 11.153 18.509 1.00 87.75 77 THR A CA 1
ATOM 519 C C . THR A 1 77 ? -19.569 11.920 18.959 1.00 87.75 77 THR A C 1
ATOM 521 O O . THR A 1 77 ? -19.681 13.103 18.658 1.00 87.75 77 THR A O 1
ATOM 524 N N . GLY A 1 78 ? -20.526 11.306 19.653 1.00 88.69 78 GLY A N 1
ATOM 525 C CA . GLY A 1 78 ? -21.822 11.927 19.951 1.00 88.69 78 GLY A CA 1
ATOM 526 C C . GLY A 1 78 ? -22.668 12.226 18.706 1.00 88.69 78 GLY A C 1
ATOM 527 O O . GLY A 1 78 ? -23.577 13.054 18.776 1.00 88.69 78 GLY A O 1
ATOM 528 N N . LEU A 1 79 ? -22.357 11.601 17.569 1.00 86.69 79 LEU A N 1
ATOM 529 C CA . LEU A 1 79 ? -23.063 11.774 16.304 1.00 86.69 79 LEU A CA 1
ATOM 530 C C . LEU A 1 79 ? -23.700 10.446 15.861 1.00 86.69 79 LEU A C 1
ATOM 532 O O . LEU A 1 79 ? -23.172 9.381 16.172 1.00 86.69 79 LEU A O 1
ATOM 536 N N . PRO A 1 80 ? -24.831 10.467 15.138 1.00 87.88 80 PRO A N 1
ATOM 537 C CA . PRO A 1 80 ? -25.483 9.239 14.702 1.00 87.88 80 PRO A CA 1
ATOM 538 C C . PRO A 1 80 ? -24.687 8.573 13.570 1.00 87.88 80 PRO A C 1
ATOM 540 O O . PRO A 1 80 ? -24.681 9.064 12.443 1.00 87.88 80 PRO A O 1
ATOM 543 N N . VAL A 1 81 ? -24.055 7.438 13.867 1.00 88.38 81 VAL A N 1
ATOM 544 C CA . VAL A 1 81 ? -23.421 6.555 12.873 1.00 88.38 81 VAL A CA 1
ATOM 545 C C . VAL A 1 81 ? -24.368 5.407 12.578 1.00 88.38 81 VAL A C 1
ATOM 547 O O . VAL A 1 81 ? -24.875 4.772 13.502 1.00 88.38 81 VAL A O 1
ATOM 550 N N . THR A 1 82 ? -24.645 5.175 11.298 1.00 84.50 82 THR A N 1
ATOM 551 C CA . THR A 1 82 ? -25.603 4.139 10.872 1.00 84.50 82 THR A CA 1
ATOM 552 C C . THR A 1 82 ? -24.928 2.904 10.304 1.00 84.50 82 THR A C 1
ATOM 554 O O . THR A 1 82 ? -25.484 1.817 10.422 1.00 84.50 82 THR A O 1
ATOM 557 N N . GLU A 1 83 ? -23.735 3.063 9.740 1.00 90.31 83 GLU A N 1
ATOM 558 C CA . GLU A 1 83 ? -22.989 1.988 9.108 1.00 90.31 83 GLU A CA 1
ATOM 559 C C . GLU A 1 83 ? -21.490 2.263 9.222 1.00 90.31 83 GLU A C 1
ATOM 561 O O . GLU A 1 83 ? -21.059 3.422 9.204 1.00 90.31 83 GLU A O 1
ATOM 566 N N . VAL A 1 84 ? -20.727 1.179 9.346 1.00 94.44 84 VAL A N 1
ATOM 567 C CA . VAL A 1 84 ? -19.274 1.162 9.225 1.00 94.44 84 VAL A CA 1
ATOM 568 C C . VAL A 1 84 ? -18.925 0.107 8.187 1.00 94.44 84 VAL A C 1
ATOM 570 O O . VAL A 1 84 ? -19.291 -1.060 8.331 1.00 94.44 84 VAL A O 1
ATOM 573 N N . THR A 1 85 ? -18.231 0.511 7.134 1.00 95.62 85 THR A N 1
ATOM 574 C CA . THR A 1 85 ? -17.867 -0.366 6.018 1.00 95.62 85 THR A CA 1
ATOM 575 C C . THR A 1 85 ? -16.362 -0.526 5.933 1.00 95.62 85 THR A C 1
ATOM 577 O O . THR A 1 85 ? -15.607 0.323 6.395 1.00 95.62 85 THR A O 1
ATOM 580 N N . ARG A 1 86 ? -15.900 -1.608 5.309 1.00 94.69 86 ARG A N 1
ATOM 581 C CA . ARG A 1 86 ? -14.491 -1.724 4.933 1.00 94.69 86 ARG A CA 1
ATOM 582 C C . ARG A 1 86 ? -14.178 -0.699 3.840 1.00 94.69 86 ARG A C 1
ATOM 584 O O . ARG A 1 86 ? -14.957 -0.589 2.892 1.00 94.69 86 ARG A O 1
ATOM 591 N N . ARG A 1 87 ? -13.051 0.010 3.959 1.00 93.00 87 ARG A N 1
ATOM 592 C CA . ARG A 1 87 ? -12.527 0.840 2.862 1.00 93.00 87 ARG A CA 1
ATOM 593 C C . ARG A 1 87 ? -12.254 -0.042 1.650 1.00 93.00 87 ARG A C 1
ATOM 595 O O . ARG A 1 87 ? -11.888 -1.208 1.795 1.00 93.00 87 ARG A O 1
ATOM 602 N N . ASP A 1 88 ? -12.413 0.520 0.462 1.00 87.00 88 ASP A N 1
ATOM 603 C CA . ASP A 1 88 ? -12.084 -0.179 -0.774 1.00 87.00 88 ASP A CA 1
ATOM 604 C C . ASP A 1 88 ? -10.619 -0.694 -0.744 1.00 87.00 88 ASP A C 1
ATOM 606 O O . ASP A 1 88 ? -9.700 0.125 -0.599 1.00 87.00 88 ASP A O 1
ATOM 610 N N . PRO A 1 89 ? -10.388 -2.024 -0.881 1.00 82.00 89 PRO A N 1
ATOM 611 C CA . PRO A 1 89 ? -9.056 -2.630 -0.891 1.00 82.00 89 PRO A CA 1
ATOM 612 C C . PRO A 1 89 ? -8.099 -2.020 -1.913 1.00 82.00 89 PRO A C 1
ATOM 614 O O . PRO A 1 89 ? -6.889 -2.027 -1.681 1.00 82.00 89 PRO A O 1
ATOM 617 N N . LEU A 1 90 ? -8.635 -1.435 -2.994 1.00 78.50 90 LEU A N 1
ATOM 618 C CA . LEU A 1 90 ? -7.859 -0.691 -3.983 1.00 78.50 90 LEU A CA 1
ATOM 619 C C . LEU A 1 90 ? -6.936 0.366 -3.322 1.00 78.50 90 LEU A C 1
ATOM 621 O O . LEU A 1 90 ? -5.808 0.586 -3.756 1.00 78.50 90 LEU A O 1
ATOM 625 N N . TRP A 1 91 ? -7.385 0.993 -2.232 1.00 82.19 91 TRP A N 1
ATOM 626 C CA . TRP A 1 91 ? -6.651 2.059 -1.534 1.00 82.19 91 TRP A CA 1
ATOM 627 C C . TRP A 1 91 ? -5.928 1.589 -0.269 1.00 82.19 91 TRP A C 1
ATOM 629 O O . TRP A 1 91 ? -5.262 2.387 0.392 1.00 82.19 91 TRP A O 1
ATOM 639 N N . THR A 1 92 ? -6.070 0.315 0.099 1.00 90.00 92 THR A N 1
ATOM 640 C CA . THR A 1 92 ? -5.547 -0.231 1.360 1.00 90.00 92 THR A CA 1
ATOM 641 C C . THR A 1 92 ? -4.676 -1.458 1.148 1.00 90.00 92 THR A C 1
ATOM 643 O O . THR A 1 92 ? -4.443 -2.204 2.093 1.00 90.00 92 THR A O 1
ATOM 646 N N . ARG A 1 93 ? -4.159 -1.671 -0.066 1.00 90.31 93 ARG A N 1
ATOM 647 C CA . ARG A 1 93 ? -3.378 -2.865 -0.413 1.00 90.31 93 ARG A CA 1
ATOM 648 C C . ARG A 1 93 ? -2.208 -3.131 0.532 1.00 90.31 93 ARG A C 1
ATOM 650 O O . ARG A 1 93 ? -2.071 -4.244 1.029 1.00 90.31 93 ARG A O 1
ATOM 657 N N . ALA A 1 94 ? -1.401 -2.115 0.836 1.00 93.50 94 ALA A N 1
ATOM 658 C CA . ALA A 1 94 ? -0.290 -2.270 1.774 1.00 93.50 94 ALA A CA 1
ATOM 659 C C . ALA A 1 94 ? -0.777 -2.640 3.185 1.00 93.50 94 ALA A C 1
ATOM 661 O O . ALA A 1 94 ? -0.178 -3.484 3.845 1.00 93.50 94 ALA A O 1
ATOM 662 N N . ILE A 1 95 ? -1.902 -2.064 3.624 1.00 96.31 95 ILE A N 1
ATOM 663 C CA . ILE A 1 95 ? -2.530 -2.381 4.913 1.00 96.31 95 ILE A CA 1
ATOM 664 C C . ILE A 1 95 ? -3.012 -3.837 4.929 1.00 96.31 95 ILE A C 1
ATOM 666 O O . ILE A 1 95 ? -2.738 -4.563 5.881 1.00 96.31 95 ILE A O 1
ATOM 670 N N . ASP A 1 96 ? -3.664 -4.294 3.863 1.00 94.69 96 ASP A N 1
ATOM 671 C CA . ASP A 1 96 ? -4.074 -5.690 3.701 1.00 94.69 96 ASP A CA 1
ATOM 672 C C . ASP A 1 96 ? -2.862 -6.644 3.694 1.00 94.69 96 ASP A C 1
ATOM 674 O O . ASP A 1 96 ? -2.931 -7.735 4.261 1.00 94.69 96 ASP A O 1
ATOM 678 N N . ASN A 1 97 ? -1.736 -6.227 3.107 1.00 94.88 97 ASN A N 1
ATOM 679 C CA . ASN A 1 97 ? -0.495 -7.007 3.028 1.00 94.88 97 ASN A CA 1
ATOM 680 C C . ASN A 1 97 ? 0.215 -7.208 4.375 1.00 94.88 97 ASN A C 1
ATOM 682 O O . ASN A 1 97 ? 1.048 -8.102 4.516 1.00 94.88 97 ASN A O 1
ATOM 686 N N . VAL A 1 98 ? -0.117 -6.397 5.378 1.00 94.62 98 VAL A N 1
ATOM 687 C CA . VAL A 1 98 ? 0.325 -6.594 6.767 1.00 94.62 98 VAL A CA 1
ATOM 688 C C . VAL A 1 98 ? -0.798 -7.150 7.645 1.00 94.62 98 VAL A C 1
ATOM 690 O O . VAL A 1 98 ? -0.724 -7.080 8.868 1.00 94.62 98 VAL A O 1
ATOM 693 N N . GLY A 1 99 ? -1.863 -7.681 7.030 1.00 94.06 99 GLY A N 1
ATOM 694 C CA . GLY A 1 99 ? -3.021 -8.237 7.731 1.00 94.06 99 GLY A CA 1
ATOM 695 C C . GLY A 1 99 ? -3.822 -7.206 8.524 1.00 94.06 99 GLY A C 1
ATOM 696 O O . GLY A 1 99 ? -4.514 -7.542 9.486 1.00 94.06 99 GLY A O 1
ATOM 6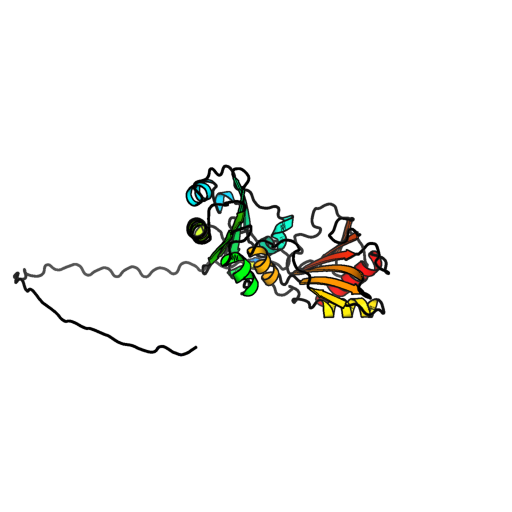97 N N . GLY A 1 100 ? -3.729 -5.937 8.141 1.00 95.38 100 GLY A N 1
ATOM 698 C CA . GLY A 1 100 ? -4.501 -4.863 8.737 1.00 95.38 100 GLY A CA 1
ATOM 699 C C . GLY A 1 100 ? -5.950 -4.809 8.256 1.00 95.38 100 GLY A C 1
ATOM 700 O O . GLY A 1 100 ? -6.439 -5.662 7.507 1.00 95.38 100 GLY A O 1
ATOM 701 N N . LEU A 1 101 ? -6.646 -3.778 8.726 1.00 95.94 101 LEU A N 1
ATOM 702 C CA . LEU A 1 101 ? -8.027 -3.465 8.377 1.00 95.94 101 LEU A CA 1
ATOM 703 C C . LEU A 1 101 ? -8.225 -1.950 8.385 1.00 95.94 101 LEU A C 1
ATOM 705 O O . LEU A 1 101 ? -7.767 -1.276 9.306 1.00 95.94 101 LEU A O 1
ATOM 709 N N . VAL A 1 102 ? -8.953 -1.429 7.397 1.00 97.38 102 VAL A N 1
ATOM 710 C CA . VAL A 1 102 ? -9.451 -0.050 7.401 1.00 97.38 102 VAL A CA 1
ATOM 711 C C . VAL A 1 102 ? -10.967 -0.055 7.332 1.00 97.38 102 VAL A C 1
ATOM 713 O O . VAL A 1 102 ? -11.559 -0.632 6.418 1.00 97.38 102 VAL A O 1
ATOM 716 N N . CYS A 1 103 ? -11.573 0.627 8.290 1.00 96.69 103 CYS A N 1
ATOM 717 C CA . CYS A 1 103 ? -13.006 0.813 8.407 1.00 96.69 103 CYS A CA 1
ATOM 718 C C . CYS A 1 103 ? -13.351 2.281 8.235 1.00 96.69 103 CYS A C 1
ATOM 720 O O . CYS A 1 103 ? -12.652 3.141 8.763 1.00 96.69 103 CYS A O 1
ATOM 722 N N . GLU A 1 104 ? -14.434 2.561 7.529 1.00 95.44 104 GLU A N 1
ATOM 723 C CA . GLU A 1 104 ? -14.892 3.901 7.193 1.00 95.44 104 GLU A CA 1
ATOM 724 C C . GLU A 1 104 ? -16.345 4.091 7.579 1.00 95.44 104 GLU A C 1
ATOM 726 O O . GLU A 1 104 ? -17.133 3.145 7.629 1.00 95.44 104 GLU A O 1
ATOM 731 N N . TRP A 1 105 ? -16.699 5.338 7.847 1.00 92.56 105 TRP A N 1
ATOM 732 C CA . TRP A 1 105 ? -18.067 5.734 8.123 1.00 92.56 105 TRP A CA 1
ATOM 733 C C . TRP A 1 105 ? -18.334 7.138 7.589 1.00 92.56 105 TRP A C 1
ATOM 735 O O . TRP A 1 105 ? -17.438 7.980 7.494 1.00 92.56 105 TRP A O 1
ATOM 745 N N . HIS A 1 106 ? -19.608 7.417 7.322 1.00 88.69 106 HIS A N 1
ATOM 746 C CA . HIS A 1 106 ? -20.083 8.728 6.885 1.00 88.69 106 HIS A CA 1
ATOM 747 C C . HIS A 1 106 ? -21.164 9.249 7.835 1.00 88.69 106 HIS A C 1
ATOM 749 O O . HIS A 1 106 ? -22.094 8.524 8.198 1.00 88.69 106 HIS A O 1
ATOM 755 N N . ILE A 1 107 ? -21.063 10.518 8.242 1.00 81.00 107 ILE A N 1
ATOM 756 C CA . ILE A 1 107 ? -22.004 11.160 9.168 1.00 81.00 107 ILE A CA 1
ATOM 757 C C . ILE A 1 107 ? -22.309 12.583 8.712 1.00 81.00 107 ILE A C 1
ATOM 759 O O . ILE A 1 107 ? -21.464 13.463 8.814 1.00 81.00 107 ILE A O 1
ATOM 763 N N . GLY A 1 108 ? -23.544 12.850 8.281 1.00 67.94 108 GLY A N 1
ATOM 764 C CA . GLY A 1 108 ? -24.032 14.227 8.112 1.00 67.94 108 GLY A CA 1
ATOM 765 C C . GLY A 1 108 ? -23.187 15.124 7.191 1.00 67.94 108 GLY A C 1
ATOM 766 O O . GLY A 1 108 ? -23.207 16.336 7.372 1.00 67.94 108 GLY A O 1
ATOM 767 N N . GLY A 1 109 ? -22.459 14.540 6.231 1.00 73.12 109 GLY A N 1
ATOM 768 C CA . GLY A 1 109 ? -21.534 15.243 5.332 1.00 73.12 109 GLY A CA 1
ATOM 769 C C . GLY A 1 109 ? -20.053 15.151 5.720 1.00 73.12 109 GLY A C 1
ATOM 770 O O . GLY A 1 109 ? -19.222 15.508 4.899 1.00 73.12 109 GLY A O 1
ATOM 771 N N . ALA A 1 110 ? -19.730 14.642 6.909 1.00 78.19 110 ALA A N 1
ATOM 772 C CA . ALA A 1 110 ? -18.374 14.292 7.324 1.00 78.19 110 ALA A CA 1
ATOM 773 C C . ALA A 1 110 ? -18.075 12.812 7.043 1.00 78.19 110 ALA A C 1
ATOM 775 O O . ALA A 1 110 ? -18.984 11.973 7.000 1.00 78.19 110 ALA A O 1
ATOM 776 N N . GLU A 1 111 ? -16.796 12.485 6.912 1.00 87.06 111 GLU A N 1
ATOM 777 C CA . GLU A 1 111 ? -16.291 11.117 6.799 1.00 87.06 111 GLU A CA 1
ATOM 778 C C . GLU A 1 111 ? -15.220 10.865 7.860 1.00 87.06 111 GLU A C 1
ATOM 780 O O . GLU A 1 111 ? -14.553 11.779 8.356 1.00 87.06 111 GLU A O 1
ATOM 785 N N . GLY A 1 112 ? -15.063 9.606 8.239 1.00 90.25 112 GLY A N 1
ATOM 786 C CA . GLY A 1 112 ? -13.978 9.195 9.107 1.00 90.25 112 GLY A CA 1
ATOM 787 C C . GLY A 1 112 ? -13.558 7.771 8.822 1.00 90.25 112 GLY A C 1
ATOM 788 O O . GLY A 1 112 ? -14.280 7.006 8.182 1.00 90.25 112 GLY A O 1
ATOM 789 N N . SER A 1 113 ? -12.370 7.432 9.299 1.00 94.25 113 SER A N 1
ATOM 790 C CA . SER A 1 113 ? -11.826 6.093 9.187 1.00 94.25 113 SER A CA 1
ATOM 791 C C . SER A 1 113 ? -11.071 5.680 10.443 1.00 94.25 113 SER A C 1
ATOM 793 O O . SER A 1 113 ? -10.604 6.510 11.229 1.00 94.25 113 SER A O 1
ATOM 795 N N . VAL A 1 114 ? -10.968 4.370 10.642 1.00 96.44 114 VAL A N 1
ATOM 796 C CA . VAL A 1 114 ? -10.069 3.739 11.600 1.00 96.44 114 VAL A CA 1
ATOM 797 C C . VAL A 1 114 ? -9.272 2.687 10.854 1.00 96.44 114 VAL A C 1
ATOM 799 O O . VAL A 1 114 ? -9.821 1.904 10.087 1.00 96.44 114 VAL A O 1
ATOM 802 N N . SER A 1 115 ? -7.970 2.688 11.069 1.00 97.44 115 SER A N 1
ATOM 803 C CA . SER A 1 115 ? -7.031 1.708 10.552 1.00 97.44 115 SER A CA 1
ATOM 804 C C . SER A 1 115 ? -6.432 0.946 11.722 1.00 97.44 115 SER A C 1
ATOM 806 O O . SER A 1 115 ? -6.079 1.550 12.737 1.00 97.44 115 SER A O 1
ATOM 808 N N . ILE A 1 116 ? -6.333 -0.369 11.581 1.00 96.38 116 ILE A N 1
ATOM 809 C CA . ILE A 1 116 ? -5.897 -1.294 12.625 1.00 96.38 116 ILE A CA 1
ATOM 810 C C . ILE A 1 116 ? -4.810 -2.175 12.018 1.00 96.38 116 ILE A C 1
ATOM 812 O O . ILE A 1 116 ? -5.086 -2.897 11.059 1.00 96.38 116 ILE A O 1
ATOM 816 N N . LEU A 1 117 ? -3.595 -2.113 12.561 1.00 95.94 117 LEU A N 1
ATOM 817 C CA . LEU A 1 117 ? -2.446 -2.895 12.106 1.00 95.94 117 LEU A CA 1
ATOM 818 C C . LEU A 1 117 ? -1.922 -3.788 13.247 1.00 95.94 117 LEU A C 1
ATOM 820 O O . LEU A 1 117 ? -1.689 -3.271 14.343 1.00 95.94 117 LEU A O 1
ATOM 824 N N . PRO A 1 118 ? -1.698 -5.095 13.021 1.00 93.69 118 PRO A N 1
ATOM 825 C CA . PRO A 1 118 ? -0.985 -5.955 13.967 1.00 93.69 118 PRO A CA 1
ATOM 826 C C . PRO A 1 118 ? 0.497 -5.567 14.051 1.00 93.69 118 PRO A C 1
ATOM 828 O O . PRO A 1 118 ? 1.196 -5.616 13.039 1.00 93.69 118 PRO A O 1
ATOM 831 N N . VAL A 1 119 ? 1.003 -5.226 15.240 1.00 92.56 119 VAL A N 1
ATOM 832 C CA . VAL A 1 119 ? 2.394 -4.751 15.431 1.00 92.56 119 VAL A CA 1
ATOM 833 C C . VAL A 1 119 ? 3.423 -5.786 14.979 1.00 92.56 119 VAL A C 1
ATOM 835 O O . VAL A 1 119 ? 4.408 -5.444 14.327 1.00 92.56 119 VAL A O 1
ATOM 838 N N . GLU A 1 120 ? 3.173 -7.065 15.250 1.00 89.62 120 GLU A N 1
ATOM 839 C CA . GLU A 1 120 ? 4.044 -8.173 14.838 1.00 89.62 120 GLU A CA 1
ATOM 840 C C . GLU A 1 120 ? 4.223 -8.248 13.309 1.00 89.62 120 GLU A C 1
ATOM 842 O O . GLU A 1 120 ? 5.301 -8.566 12.799 1.00 89.62 120 GLU A O 1
ATOM 847 N N . SER A 1 121 ? 3.193 -7.853 12.556 1.00 90.81 121 SER A N 1
ATOM 848 C CA . SER A 1 121 ? 3.222 -7.823 11.091 1.00 90.81 121 SER A CA 1
ATOM 849 C C . SER A 1 121 ? 3.935 -6.598 10.512 1.00 90.81 121 SER A C 1
ATOM 851 O O . SER A 1 121 ? 4.167 -6.557 9.302 1.00 90.81 121 SER A O 1
ATOM 853 N N . LEU A 1 122 ? 4.340 -5.632 11.343 1.00 93.31 122 LEU A N 1
ATOM 854 C CA . LEU A 1 122 ? 5.022 -4.414 10.894 1.00 93.31 122 LEU A CA 1
ATOM 855 C C . LEU A 1 122 ? 6.542 -4.559 10.782 1.00 93.31 122 LEU A C 1
ATOM 857 O O . LEU A 1 122 ? 7.170 -3.717 10.154 1.00 93.31 122 LEU A O 1
ATOM 861 N N . ASP A 1 123 ? 7.151 -5.600 11.358 1.00 91.25 123 ASP A N 1
ATOM 862 C CA . ASP A 1 123 ? 8.617 -5.803 11.322 1.00 91.25 123 ASP A CA 1
ATOM 863 C C . ASP A 1 123 ? 9.438 -4.630 11.893 1.00 91.25 123 ASP A C 1
ATOM 865 O O . ASP A 1 123 ? 10.541 -4.335 11.433 1.00 91.25 123 ASP A O 1
ATOM 869 N N . GLY A 1 124 ? 8.877 -3.903 12.863 1.00 92.62 124 GLY A N 1
ATOM 870 C CA . GLY A 1 124 ? 9.489 -2.677 13.380 1.00 92.62 124 GLY A CA 1
ATOM 871 C C . GLY A 1 124 ? 9.405 -1.480 12.427 1.00 92.62 124 GLY A C 1
ATOM 872 O O . GLY A 1 124 ? 10.118 -0.500 12.632 1.00 92.62 124 GLY A O 1
ATOM 873 N N . ALA A 1 125 ? 8.561 -1.534 11.392 1.00 95.25 125 ALA A N 1
ATOM 874 C CA . ALA A 1 125 ? 8.207 -0.355 10.617 1.00 95.25 125 ALA A CA 1
ATOM 875 C C . ALA A 1 125 ? 7.504 0.674 11.509 1.00 95.25 125 ALA A C 1
ATOM 877 O O . ALA A 1 125 ? 6.549 0.364 12.222 1.00 95.25 125 ALA A O 1
ATOM 878 N N . GLU A 1 126 ? 7.966 1.916 11.423 1.00 93.88 126 GLU A N 1
ATOM 879 C CA . GLU A 1 126 ? 7.453 3.048 12.186 1.00 93.88 126 GLU A CA 1
ATOM 880 C C . GLU A 1 126 ? 7.096 4.188 11.233 1.00 93.88 126 GLU A C 1
ATOM 882 O O . GLU A 1 126 ? 7.672 4.334 10.150 1.00 93.88 126 GLU A O 1
ATOM 887 N N . LEU A 1 127 ? 6.156 5.036 11.650 1.00 93.19 127 LEU A N 1
ATOM 888 C CA . LEU A 1 127 ? 5.859 6.260 10.922 1.00 93.19 127 LEU A CA 1
ATOM 889 C C . LEU A 1 127 ? 7.030 7.243 11.070 1.00 93.19 127 LEU A C 1
ATOM 891 O O . LEU A 1 127 ? 7.482 7.527 12.179 1.00 93.19 127 LEU A O 1
ATOM 895 N N . ALA A 1 128 ? 7.501 7.810 9.957 1.00 91.88 128 ALA A N 1
ATOM 896 C CA . ALA A 1 128 ? 8.564 8.810 9.989 1.00 91.88 128 ALA A CA 1
ATOM 897 C C . ALA A 1 128 ? 8.174 10.016 10.864 1.00 91.88 128 ALA A C 1
ATOM 899 O O . ALA A 1 128 ? 7.048 10.504 10.792 1.00 91.88 128 ALA A O 1
ATOM 900 N N . ALA A 1 129 ? 9.126 10.546 11.640 1.00 91.31 129 ALA A N 1
ATOM 901 C CA . ALA A 1 129 ? 8.864 11.607 12.619 1.00 91.31 129 ALA A CA 1
ATOM 902 C C . ALA A 1 129 ? 8.189 12.858 12.024 1.00 91.31 129 ALA A C 1
ATOM 904 O O . ALA A 1 129 ? 7.308 13.429 12.656 1.00 91.31 129 ALA A O 1
ATOM 905 N N . ALA A 1 130 ? 8.569 13.256 10.804 1.00 88.50 130 ALA A N 1
ATOM 906 C CA . ALA A 1 130 ? 7.940 14.382 10.112 1.00 88.50 130 ALA A CA 1
ATOM 907 C C . ALA A 1 130 ? 6.458 14.104 9.808 1.00 88.50 130 ALA A C 1
ATOM 909 O O . ALA A 1 130 ? 5.599 14.910 10.137 1.00 88.50 130 ALA A O 1
ATOM 910 N N . SER A 1 131 ? 6.141 12.917 9.279 1.00 90.31 131 SER A N 1
ATOM 911 C CA . SER A 1 131 ? 4.754 12.509 9.038 1.00 90.31 131 SER A CA 1
ATOM 912 C C . SER A 1 131 ? 3.967 12.372 10.341 1.00 90.31 131 SER A C 1
ATOM 914 O O . SER A 1 131 ? 2.798 12.735 10.394 1.00 90.31 131 SER A O 1
ATOM 916 N N . TYR A 1 132 ? 4.596 11.881 11.411 1.00 91.38 132 TYR A N 1
ATOM 917 C CA . TYR A 1 132 ? 3.960 11.810 12.725 1.00 91.38 132 TYR A CA 1
ATOM 918 C C . TYR A 1 132 ? 3.530 13.200 13.221 1.00 91.38 132 TYR A C 1
ATOM 920 O O . TYR A 1 132 ? 2.414 13.359 13.719 1.00 91.38 132 TYR A O 1
ATOM 928 N N . GLU A 1 133 ? 4.395 14.207 13.066 1.00 87.88 133 GLU A N 1
ATOM 929 C CA . GLU A 1 133 ? 4.084 15.600 13.404 1.00 87.88 133 GLU A CA 1
ATOM 930 C C . GLU A 1 133 ? 2.904 16.124 12.570 1.00 87.88 133 GLU A C 1
ATOM 932 O O . GLU A 1 133 ? 1.917 16.597 13.143 1.00 87.88 133 GLU A O 1
ATOM 937 N N . ASP A 1 134 ? 2.948 15.924 11.250 1.00 86.25 134 ASP A N 1
ATOM 938 C CA . ASP A 1 134 ? 1.907 16.375 10.319 1.00 86.25 134 ASP A CA 1
ATOM 939 C C . ASP A 1 134 ? 0.523 15.765 10.619 1.00 86.25 134 ASP A C 1
ATOM 941 O O . ASP A 1 134 ? -0.491 16.463 10.559 1.00 86.25 134 ASP A O 1
ATOM 945 N N . TYR A 1 135 ? 0.454 14.471 10.958 1.00 88.00 135 TYR A N 1
ATOM 946 C CA . TYR A 1 135 ? -0.826 13.789 11.191 1.00 88.00 135 TYR A CA 1
ATOM 947 C C . TYR A 1 135 ? -1.379 13.972 12.606 1.00 88.00 135 TYR A C 1
ATOM 949 O O . TYR A 1 135 ? -2.592 14.140 12.785 1.00 88.00 135 TYR A O 1
ATOM 957 N N . PHE A 1 136 ? -0.521 13.871 13.623 1.00 90.00 136 PHE A N 1
ATOM 958 C CA . PHE A 1 136 ? -0.978 13.664 14.999 1.00 90.00 136 PHE A CA 1
ATOM 959 C C . PHE A 1 136 ? -0.758 14.865 15.914 1.00 90.00 136 PHE A C 1
ATOM 961 O O . PHE A 1 136 ? -1.438 14.968 16.937 1.00 90.00 136 PHE A O 1
ATOM 968 N N . VAL A 1 137 ? 0.140 15.792 15.568 1.00 85.94 137 VAL A N 1
ATOM 969 C CA . VAL A 1 137 ? 0.376 16.996 16.381 1.00 85.94 137 VAL A CA 1
ATOM 970 C C . VAL A 1 137 ? -0.541 18.123 15.930 1.00 85.94 137 VAL A C 1
ATOM 972 O O . VAL A 1 137 ? -1.254 18.718 16.748 1.00 85.94 137 VAL A O 1
ATOM 975 N N . GLU A 1 138 ? -0.575 18.393 14.630 1.00 79.81 138 GLU A N 1
ATOM 976 C CA . GLU A 1 138 ? -1.405 19.453 14.075 1.00 79.81 138 GLU A CA 1
ATOM 977 C C . GLU A 1 138 ? -2.812 18.943 13.715 1.00 79.81 138 GLU A C 1
ATOM 979 O O . GLU A 1 138 ? -3.070 17.754 13.528 1.00 79.81 138 GLU A O 1
ATOM 984 N N . CYS A 1 139 ? -3.783 19.853 13.713 1.00 80.38 139 CYS A N 1
ATOM 985 C CA . CYS A 1 139 ? -5.093 19.620 13.115 1.00 80.38 139 CYS A CA 1
ATOM 986 C C . CYS A 1 139 ? -5.171 20.535 11.900 1.00 80.38 139 CYS A C 1
ATOM 988 O O . CYS A 1 139 ? -5.197 21.758 12.055 1.00 80.38 139 CYS A O 1
ATOM 990 N N . GLY A 1 140 ? -5.154 19.939 10.713 1.00 75.00 140 GLY A N 1
ATOM 991 C CA . GLY A 1 140 ? -5.299 20.656 9.455 1.00 75.00 140 GLY A CA 1
ATOM 992 C C . GLY A 1 140 ? -6.759 20.696 9.018 1.00 75.00 140 GLY A C 1
ATOM 993 O O . GLY A 1 140 ? -7.671 20.893 9.819 1.00 75.00 140 GLY A O 1
ATOM 994 N N . TRP A 1 141 ? -6.981 20.443 7.729 1.00 68.00 141 TRP A N 1
ATOM 995 C CA . TRP A 1 141 ? -8.306 20.119 7.193 1.00 68.00 141 TRP A CA 1
ATOM 996 C C . TRP A 1 141 ? -8.908 18.864 7.853 1.00 68.00 141 TRP A C 1
ATOM 998 O O . TRP A 1 141 ? -10.124 18.693 7.874 1.00 68.00 141 TRP A O 1
ATOM 1008 N N . THR A 1 142 ? -8.059 18.021 8.447 1.00 76.69 142 THR A N 1
ATOM 1009 C CA . THR A 1 142 ? -8.416 16.785 9.145 1.00 76.69 142 THR A CA 1
ATOM 1010 C C . THR A 1 142 ? -7.675 16.684 10.476 1.00 76.69 142 THR A C 1
ATOM 1012 O O . THR A 1 142 ? -6.572 17.220 10.619 1.00 76.69 142 THR A O 1
ATOM 1015 N N . CYS A 1 143 ? -8.246 15.960 11.440 1.00 86.31 143 CYS A N 1
ATOM 1016 C CA . CYS A 1 143 ? -7.569 15.618 12.695 1.00 86.31 143 CYS A CA 1
ATOM 1017 C C . CYS A 1 143 ? -7.418 14.096 12.789 1.00 86.31 143 CYS A C 1
ATOM 1019 O O . CYS A 1 143 ? -8.395 13.389 13.048 1.00 86.31 143 CYS A O 1
ATOM 1021 N N . ALA A 1 144 ? -6.197 13.592 12.599 1.00 90.88 144 ALA A N 1
ATOM 1022 C CA . ALA A 1 144 ? -5.889 12.183 12.827 1.00 90.88 144 ALA A CA 1
ATOM 1023 C C . ALA A 1 144 ? -5.458 11.942 14.279 1.00 90.88 144 ALA A C 1
ATOM 1025 O O . ALA A 1 144 ? -4.999 12.863 14.950 1.00 90.88 144 ALA A O 1
ATOM 1026 N N . TRP A 1 145 ? -5.597 10.721 14.775 1.00 93.19 145 TRP A N 1
ATOM 1027 C CA . TRP A 1 145 ? -5.177 10.295 16.113 1.00 93.19 145 TRP A CA 1
ATOM 1028 C C . TRP A 1 145 ? -4.560 8.900 16.039 1.00 93.19 145 TRP A C 1
ATOM 1030 O O . TRP A 1 145 ? -4.829 8.156 15.096 1.00 93.19 145 TRP A O 1
ATOM 1040 N N . VAL A 1 146 ? -3.757 8.542 17.041 1.00 95.31 146 VAL A N 1
ATOM 1041 C CA . VAL A 1 146 ? -3.084 7.242 17.124 1.00 95.31 146 VAL A CA 1
ATOM 1042 C C . VAL A 1 146 ? -3.174 6.671 18.536 1.00 95.31 146 VAL A C 1
ATOM 1044 O O . VAL A 1 146 ? -3.137 7.407 19.524 1.00 95.31 146 VAL A O 1
ATOM 1047 N N . VAL A 1 147 ? -3.327 5.354 18.623 1.00 94.44 147 VAL A N 1
ATOM 1048 C CA . VAL A 1 147 ? -3.248 4.555 19.845 1.00 94.44 147 VAL A CA 1
ATOM 1049 C C . VAL A 1 147 ? -2.340 3.368 19.549 1.00 94.44 147 VAL A C 1
ATOM 1051 O O . VAL A 1 147 ? -2.618 2.576 18.652 1.00 94.44 147 VAL A O 1
ATOM 1054 N N . GLU A 1 148 ? -1.265 3.247 20.318 1.00 92.38 148 GLU A N 1
ATOM 1055 C CA . GLU A 1 148 ? -0.270 2.186 20.171 1.00 92.38 148 GLU A CA 1
ATOM 1056 C C . GLU A 1 148 ? -0.296 1.276 21.401 1.00 92.38 148 GLU A C 1
ATOM 1058 O O . GLU A 1 148 ? -0.473 1.728 22.537 1.00 92.38 148 GLU A O 1
ATOM 1063 N N . SER A 1 149 ? -0.138 -0.019 21.163 1.00 90.19 149 SER A N 1
ATOM 1064 C CA . SER A 1 149 ? -0.035 -1.070 22.173 1.00 90.19 149 SER A CA 1
ATOM 1065 C C . SER A 1 149 ? 0.983 -2.111 21.711 1.00 90.19 149 SER A C 1
ATOM 1067 O O . SER A 1 149 ? 1.456 -2.041 20.581 1.00 90.19 149 SER A O 1
ATOM 1069 N N . ASP A 1 150 ? 1.291 -3.098 22.553 1.00 88.50 150 ASP A N 1
ATOM 1070 C CA . ASP A 1 150 ? 2.223 -4.173 22.185 1.00 88.50 150 ASP A CA 1
ATOM 1071 C C . ASP A 1 150 ? 1.684 -5.063 21.042 1.00 88.50 150 ASP A C 1
ATOM 1073 O O . ASP A 1 150 ? 2.461 -5.702 20.339 1.00 88.50 150 ASP A O 1
ATOM 1077 N N . GLU A 1 151 ? 0.361 -5.102 20.844 1.00 89.25 151 GLU A N 1
ATOM 1078 C CA . GLU A 1 151 ? -0.304 -5.980 19.868 1.00 89.25 151 GLU A CA 1
ATOM 1079 C C . GLU A 1 151 ? -0.791 -5.223 18.627 1.00 89.25 151 GLU A C 1
ATOM 1081 O O . GLU A 1 151 ? -0.723 -5.735 17.508 1.00 89.25 151 GLU A O 1
ATOM 1086 N N . LEU A 1 152 ? -1.286 -3.997 18.813 1.00 92.50 152 LEU A N 1
ATOM 1087 C CA . LEU A 1 152 ? -1.916 -3.202 17.764 1.00 92.50 152 LEU A CA 1
ATOM 1088 C C . LEU A 1 152 ? -1.346 -1.792 17.659 1.00 92.50 152 LEU A C 1
ATOM 1090 O O . LEU A 1 152 ? -1.156 -1.101 18.665 1.00 92.50 152 LEU A O 1
ATOM 1094 N N . TRP A 1 153 ? -1.232 -1.348 16.412 1.00 95.75 153 TRP A N 1
ATOM 1095 C CA . TRP A 1 153 ? -1.092 0.044 16.021 1.00 95.75 153 TRP A CA 1
ATOM 1096 C C . TRP A 1 153 ? -2.411 0.510 15.395 1.00 95.75 153 TRP A C 1
ATOM 1098 O O . TRP A 1 153 ? -2.856 -0.027 14.376 1.00 95.75 153 TRP A O 1
ATOM 1108 N N . ILE A 1 154 ? -3.082 1.469 16.031 1.00 96.69 154 ILE A N 1
ATOM 1109 C CA . ILE A 1 154 ? -4.413 1.935 15.633 1.00 96.69 154 ILE A CA 1
ATOM 1110 C C . ILE A 1 154 ? -4.320 3.417 15.307 1.00 96.69 154 ILE A C 1
ATOM 1112 O O . ILE A 1 154 ? -3.936 4.211 16.160 1.00 96.69 154 ILE A O 1
ATOM 1116 N N . SER A 1 155 ? -4.749 3.815 14.115 1.00 96.44 155 SER A N 1
ATOM 1117 C CA . SER A 1 155 ? -4.904 5.231 13.777 1.00 96.44 155 SER A CA 1
ATOM 1118 C C . SER A 1 155 ? -6.302 5.510 13.278 1.00 96.44 155 SER A C 1
ATOM 1120 O O . SER A 1 155 ? -6.844 4.711 12.520 1.00 96.44 155 SER A O 1
ATOM 1122 N N . GLY A 1 156 ? -6.862 6.657 13.622 1.00 93.38 156 GLY A N 1
ATOM 1123 C CA . GLY A 1 156 ? -8.097 7.116 13.010 1.00 93.38 156 GLY A CA 1
ATOM 1124 C C . GLY A 1 156 ? -7.974 8.509 12.438 1.00 93.38 156 GLY A C 1
ATOM 1125 O O . GLY A 1 156 ? -7.065 9.269 12.763 1.00 93.38 156 GLY A O 1
ATOM 1126 N N . TYR A 1 157 ? -8.923 8.820 11.576 1.00 87.69 157 TYR A N 1
ATOM 1127 C CA . TYR A 1 157 ? -9.020 10.060 10.829 1.00 87.69 157 TYR A CA 1
ATOM 1128 C C . TYR A 1 157 ? -10.479 10.513 10.821 1.00 87.69 157 TYR A C 1
ATOM 1130 O O . TYR A 1 157 ? -11.384 9.683 10.766 1.00 87.69 157 TYR A O 1
ATOM 1138 N N . GLN A 1 158 ? -10.704 11.824 10.880 1.00 84.12 158 GLN A N 1
ATOM 1139 C CA . GLN A 1 158 ? -12.008 12.461 10.696 1.00 84.12 158 GLN A CA 1
ATOM 1140 C C . GLN A 1 158 ? -11.814 13.758 9.902 1.00 84.12 158 GLN A C 1
ATOM 1142 O O . GLN A 1 158 ? -10.975 14.589 10.279 1.00 84.12 158 GLN A O 1
ATOM 1147 N N . SER A 1 159 ? -12.599 13.939 8.840 1.00 76.88 159 SER A N 1
ATOM 1148 C CA . SER A 1 159 ? -12.748 15.224 8.152 1.00 76.88 159 SER A CA 1
ATOM 1149 C C . SER A 1 159 ? -13.932 16.006 8.713 1.00 76.88 159 SER A C 1
ATOM 1151 O O . SER A 1 159 ? -14.823 15.442 9.351 1.00 76.88 159 SER A O 1
ATOM 1153 N N . ASP A 1 160 ? -13.930 17.321 8.485 1.00 63.53 160 ASP A N 1
ATOM 1154 C CA . ASP A 1 160 ? -15.117 18.174 8.613 1.00 63.53 160 ASP A CA 1
ATOM 1155 C C . ASP A 1 160 ? -15.890 18.024 9.932 1.00 63.53 160 ASP A C 1
ATOM 1157 O O . ASP A 1 160 ? -17.120 18.021 9.971 1.00 63.53 160 ASP A O 1
ATOM 1161 N N . LEU A 1 161 ? -15.156 17.964 11.045 1.00 62.53 161 LEU A N 1
ATOM 1162 C CA . LEU A 1 161 ? -15.680 18.236 12.382 1.00 62.53 161 LEU A CA 1
ATOM 1163 C C . LEU A 1 161 ? -15.203 19.636 12.804 1.00 62.53 161 LEU A C 1
ATOM 1165 O O . LEU A 1 161 ? -14.331 19.752 13.666 1.00 62.53 161 LEU A O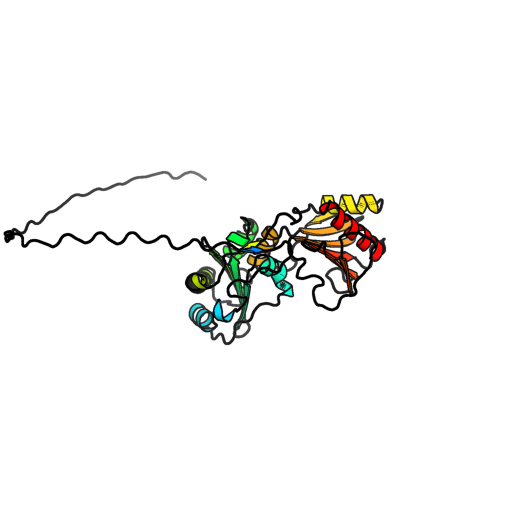 1
ATOM 1169 N N . PRO A 1 162 ? -15.743 20.727 12.221 1.00 50.84 162 PRO A N 1
ATOM 1170 C CA . PRO A 1 162 ? -15.099 22.044 12.170 1.00 50.84 162 PRO A CA 1
ATOM 1171 C C . PRO A 1 162 ? -15.077 22.767 13.527 1.00 50.84 162 PRO A C 1
ATOM 1173 O O . PRO A 1 162 ? -14.573 23.879 13.647 1.00 50.84 162 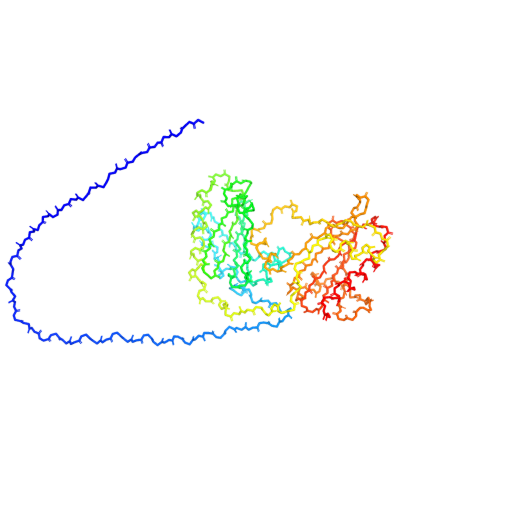PRO A O 1
ATOM 1176 N N . GLU A 1 163 ? -15.621 22.136 14.566 1.00 56.94 163 GLU A N 1
ATOM 1177 C CA . GLU A 1 163 ? -15.708 22.653 15.931 1.00 56.94 163 GLU A CA 1
ATOM 1178 C C . GLU A 1 163 ? -14.899 21.809 16.934 1.00 56.94 163 GLU A C 1
ATOM 1180 O O . GLU A 1 163 ? -14.921 22.076 18.137 1.00 56.94 163 GLU A O 1
ATOM 1185 N N . ARG A 1 164 ? -14.180 20.780 16.463 1.00 66.44 164 ARG A N 1
ATOM 1186 C CA . ARG A 1 164 ? -13.487 19.800 17.307 1.00 66.44 164 ARG A CA 1
ATOM 1187 C C . ARG A 1 164 ? -11.983 19.857 17.066 1.00 66.44 164 ARG A C 1
ATOM 1189 O O . ARG A 1 164 ? -11.482 19.385 16.058 1.00 66.44 164 ARG A O 1
ATOM 1196 N N . GLY A 1 165 ? -11.263 20.480 17.997 1.00 79.88 165 GLY A N 1
ATOM 1197 C CA . GLY A 1 165 ? -9.801 20.566 17.952 1.00 79.88 165 GLY A CA 1
ATOM 1198 C C . GLY A 1 165 ? -9.099 19.281 18.410 1.00 79.88 165 GLY A C 1
ATOM 1199 O O . GLY A 1 165 ? -9.736 18.317 18.827 1.00 79.88 165 GLY A O 1
ATOM 1200 N N . ARG A 1 166 ? -7.762 19.319 18.421 1.00 87.69 166 ARG A N 1
ATOM 1201 C CA . ARG A 1 166 ? -6.849 18.229 18.818 1.00 87.69 166 ARG A CA 1
ATOM 1202 C C . ARG A 1 166 ? -7.300 17.418 20.040 1.00 87.69 166 ARG A C 1
ATOM 1204 O O . ARG A 1 166 ? -7.437 16.207 19.953 1.00 87.69 166 ARG A O 1
ATOM 1211 N N . ALA A 1 167 ? -7.633 18.086 21.146 1.00 88.69 167 ALA A N 1
ATOM 1212 C CA . ALA A 1 167 ? -8.046 17.415 22.384 1.00 88.69 167 ALA A CA 1
ATOM 1213 C C . ALA A 1 167 ? -9.289 16.519 22.223 1.00 88.69 167 ALA A C 1
ATOM 1215 O O . ALA A 1 167 ? -9.436 15.519 22.923 1.00 88.69 167 ALA A O 1
ATOM 1216 N N . GLU A 1 168 ? -10.196 16.883 21.319 1.00 87.25 168 GLU A N 1
ATOM 1217 C CA . GLU A 1 168 ? -11.398 16.105 21.045 1.00 87.25 168 GLU A CA 1
ATOM 1218 C C . GLU A 1 168 ? -11.097 14.908 20.135 1.00 87.25 168 GLU A C 1
ATOM 1220 O O . GLU A 1 168 ? -11.609 13.818 20.390 1.00 87.25 168 GLU A O 1
ATOM 1225 N N . ALA A 1 169 ? -10.221 15.076 19.138 1.00 88.88 169 ALA A N 1
ATOM 1226 C CA . ALA A 1 169 ? -9.719 13.966 18.328 1.00 88.88 169 ALA A CA 1
ATOM 1227 C C . ALA A 1 169 ? -9.010 12.921 19.203 1.00 88.88 169 ALA A C 1
ATOM 1229 O O . ALA A 1 169 ? -9.310 11.733 19.101 1.00 88.88 169 ALA A O 1
ATOM 1230 N N . ASP A 1 170 ? -8.166 13.364 20.137 1.00 90.56 170 ASP A N 1
ATOM 1231 C CA . ASP A 1 170 ? -7.463 12.477 21.069 1.00 90.56 170 ASP A CA 1
ATOM 1232 C C . ASP A 1 170 ? -8.442 11.760 22.015 1.00 90.56 170 ASP A C 1
ATOM 1234 O O . ASP A 1 170 ? -8.290 10.570 22.287 1.00 90.56 170 ASP A O 1
ATOM 1238 N N . ARG A 1 171 ? -9.498 12.445 22.486 1.00 92.25 171 ARG A N 1
ATOM 1239 C CA . ARG A 1 171 ? -10.557 11.824 23.305 1.00 92.25 171 ARG A CA 1
ATOM 1240 C C . ARG A 1 171 ? -11.311 10.742 22.529 1.00 92.25 171 ARG A C 1
ATOM 1242 O O . ARG A 1 171 ? -11.581 9.673 23.083 1.00 92.25 171 ARG A O 1
ATOM 1249 N N . ILE A 1 172 ? -11.684 11.026 21.280 1.00 91.50 172 ILE A N 1
ATOM 1250 C CA . ILE A 1 172 ? -12.365 10.069 20.399 1.00 91.50 172 ILE A CA 1
ATOM 1251 C C . ILE A 1 172 ? -11.450 8.871 20.142 1.00 91.50 172 ILE A C 1
ATOM 1253 O O . ILE A 1 172 ? -11.878 7.733 20.337 1.00 91.50 172 ILE A O 1
ATOM 1257 N N . GLY A 1 173 ? -10.189 9.130 19.793 1.00 93.50 173 GLY A N 1
ATOM 1258 C CA . GLY A 1 173 ? -9.185 8.103 19.548 1.00 93.50 173 GLY A CA 1
ATOM 1259 C C . GLY A 1 173 ? -8.935 7.209 20.749 1.00 93.50 173 GLY A C 1
ATOM 1260 O O . GLY A 1 173 ? -9.005 5.990 20.628 1.00 93.50 173 GLY A O 1
ATOM 1261 N N . ALA A 1 174 ? -8.766 7.788 21.938 1.00 94.06 174 ALA A N 1
ATOM 1262 C CA . ALA A 1 174 ? -8.605 7.023 23.170 1.00 94.06 174 ALA A CA 1
ATOM 1263 C C . ALA A 1 174 ? -9.818 6.124 23.462 1.00 94.06 174 ALA A C 1
ATOM 1265 O O . ALA A 1 174 ? -9.652 4.995 23.920 1.00 94.06 174 ALA A O 1
ATOM 1266 N N . ARG A 1 175 ? -11.045 6.596 23.189 1.00 95.12 175 ARG A N 1
ATOM 1267 C CA . ARG A 1 175 ? -12.262 5.797 23.399 1.00 95.12 175 ARG A CA 1
ATOM 1268 C C . ARG A 1 175 ? -12.373 4.650 22.396 1.00 95.12 175 ARG A C 1
ATOM 1270 O O . ARG A 1 175 ? -12.618 3.524 22.817 1.00 95.12 175 ARG A O 1
ATOM 1277 N N . ILE A 1 176 ? -12.218 4.940 21.105 1.00 95.38 176 ILE A N 1
ATOM 1278 C CA . ILE A 1 176 ? -12.322 3.935 20.038 1.00 95.38 176 ILE A CA 1
ATOM 1279 C C . ILE A 1 176 ? -11.179 2.921 20.160 1.00 95.38 176 ILE A C 1
ATOM 1281 O O . ILE A 1 176 ? -11.428 1.720 20.169 1.00 95.38 176 ILE A O 1
ATOM 1285 N N . GLY A 1 177 ? -9.942 3.390 20.336 1.00 94.69 177 GLY A N 1
ATOM 1286 C CA . GLY A 1 177 ? -8.764 2.536 20.481 1.00 94.69 177 GLY A CA 1
ATOM 1287 C C . GLY A 1 177 ? -8.849 1.603 21.689 1.00 94.69 177 GLY A C 1
ATOM 1288 O O . GLY A 1 177 ? -8.524 0.427 21.564 1.00 94.69 177 GLY A O 1
ATOM 1289 N N . ALA A 1 178 ? -9.358 2.076 22.834 1.00 92.94 178 ALA A N 1
ATOM 1290 C CA . ALA A 1 178 ? -9.568 1.216 24.000 1.00 92.94 178 ALA A CA 1
ATOM 1291 C C . ALA A 1 178 ? -10.618 0.117 23.752 1.00 92.94 178 ALA A C 1
ATOM 1293 O O . ALA A 1 178 ? -10.448 -1.002 24.233 1.00 92.94 178 ALA A O 1
ATOM 1294 N N . ASP A 1 179 ? -11.688 0.418 23.008 1.00 93.81 179 ASP A N 1
ATOM 1295 C CA . ASP A 1 179 ? -12.714 -0.572 22.663 1.00 93.81 179 ASP A CA 1
ATOM 1296 C C . ASP A 1 179 ? -12.173 -1.625 21.681 1.00 93.81 179 ASP A C 1
ATOM 1298 O O . ASP A 1 179 ? -12.350 -2.820 21.912 1.00 93.81 179 ASP A O 1
ATOM 1302 N N . ILE A 1 180 ? -11.425 -1.201 20.654 1.00 94.19 180 ILE A N 1
ATOM 1303 C CA . ILE A 1 180 ? -10.748 -2.106 19.709 1.00 94.19 180 ILE A CA 1
ATOM 1304 C C . ILE A 1 180 ? -9.745 -3.003 20.446 1.00 94.19 180 ILE A C 1
ATOM 1306 O O . ILE A 1 180 ? -9.780 -4.225 20.292 1.00 94.19 180 ILE A O 1
ATOM 1310 N N . ALA A 1 181 ? -8.885 -2.424 21.291 1.00 90.00 181 ALA A N 1
ATOM 1311 C CA . ALA A 1 181 ? -7.892 -3.178 22.055 1.00 90.00 181 ALA A CA 1
ATOM 1312 C C . ALA A 1 181 ? -8.549 -4.216 22.982 1.00 90.00 181 ALA A C 1
ATOM 1314 O O . ALA A 1 181 ? -8.088 -5.350 23.071 1.00 90.00 181 ALA A O 1
ATOM 1315 N N . ALA A 1 182 ? -9.678 -3.882 23.619 1.00 89.06 182 ALA A N 1
ATOM 1316 C CA . ALA A 1 182 ? -10.415 -4.833 24.453 1.00 89.06 182 ALA A CA 1
ATOM 1317 C C . ALA A 1 182 ? -10.978 -6.030 23.659 1.00 89.06 182 ALA A C 1
ATOM 1319 O O . ALA A 1 182 ? -11.160 -7.115 24.219 1.00 89.06 182 ALA A O 1
ATOM 1320 N N . ARG A 1 183 ? -11.239 -5.856 22.358 1.00 87.44 183 ARG A N 1
ATOM 1321 C CA . ARG A 1 183 ? -11.752 -6.909 21.465 1.00 87.44 183 ARG A CA 1
ATOM 1322 C C . ARG A 1 183 ? -10.656 -7.787 20.870 1.00 87.44 183 ARG A C 1
ATOM 1324 O O . ARG A 1 183 ? -10.967 -8.879 20.392 1.00 87.44 183 ARG A O 1
ATOM 1331 N N . VAL A 1 184 ? -9.394 -7.354 20.903 1.00 80.44 184 VAL A N 1
ATOM 1332 C CA . VAL A 1 184 ? -8.330 -7.998 20.118 1.00 80.44 184 VAL A CA 1
ATOM 1333 C C . VAL A 1 184 ? -7.954 -9.405 20.607 1.00 80.44 184 VAL A C 1
ATOM 1335 O O . VAL A 1 184 ? -7.472 -10.219 19.826 1.00 80.44 184 VAL A O 1
ATOM 1338 N N . SER A 1 185 ? -8.328 -9.778 21.834 1.00 58.28 185 SER A N 1
ATOM 1339 C CA . SER A 1 185 ? -8.145 -11.145 22.358 1.00 58.28 185 SER A CA 1
ATOM 1340 C C . SER A 1 185 ? -8.870 -12.257 21.569 1.00 58.28 185 SER A C 1
ATOM 1342 O O . SER A 1 185 ? -8.588 -13.435 21.780 1.00 58.28 185 SER A O 1
ATOM 1344 N N . ALA A 1 186 ? -9.784 -11.909 20.653 1.00 53.75 186 ALA A N 1
ATOM 1345 C CA . ALA A 1 186 ? -10.510 -12.848 19.792 1.00 53.75 186 ALA A CA 1
ATOM 1346 C C . ALA A 1 186 ? -10.059 -12.833 18.316 1.00 53.75 186 ALA A C 1
ATOM 1348 O O . ALA A 1 186 ? -10.600 -13.595 17.515 1.00 53.75 186 ALA A O 1
ATOM 1349 N N . ALA A 1 187 ? -9.108 -11.970 17.937 1.00 61.53 187 ALA A N 1
ATOM 1350 C CA . ALA A 1 187 ? -8.811 -11.681 16.531 1.00 61.53 187 ALA A CA 1
ATOM 1351 C C . ALA A 1 187 ? -7.942 -12.739 15.821 1.00 61.53 187 ALA A C 1
ATOM 1353 O O . ALA A 1 187 ? -7.858 -12.701 14.597 1.00 61.53 187 ALA A O 1
ATOM 1354 N N . GLY A 1 188 ? -7.334 -13.685 16.550 1.00 62.94 188 GLY A N 1
ATOM 1355 C CA . GLY A 1 188 ? -6.572 -14.792 15.955 1.00 62.94 188 GLY A CA 1
ATOM 1356 C C . GLY A 1 188 ? -5.348 -14.328 15.159 1.00 62.94 188 GLY A C 1
ATOM 1357 O O . GLY A 1 188 ? -5.174 -14.727 14.011 1.00 62.94 188 GLY A O 1
ATOM 1358 N N . LEU A 1 189 ? -4.519 -13.476 15.768 1.00 73.75 189 LEU A N 1
ATOM 1359 C CA . LEU A 1 189 ? -3.310 -12.898 15.166 1.00 73.75 189 LEU A CA 1
ATOM 1360 C C . LEU A 1 189 ? -2.069 -13.799 15.286 1.00 73.75 189 LEU A C 1
ATOM 1362 O O . LEU A 1 189 ? -0.957 -13.334 15.084 1.00 73.75 189 LEU A O 1
ATOM 1366 N N . ASP A 1 190 ? -2.250 -15.087 15.586 1.00 82.88 190 ASP A N 1
ATOM 1367 C CA . ASP A 1 190 ? -1.163 -16.058 15.748 1.00 82.88 190 ASP A CA 1
ATOM 1368 C C . ASP A 1 190 ? -0.607 -16.494 14.375 1.00 82.88 190 ASP A C 1
ATOM 1370 O O . ASP A 1 190 ? -0.587 -17.682 14.048 1.00 82.88 190 ASP A O 1
ATOM 1374 N N . TRP A 1 191 ? -0.198 -15.546 13.528 1.00 87.50 191 TRP A N 1
ATOM 1375 C CA . TRP A 1 191 ? 0.418 -15.812 12.230 1.00 87.50 191 TRP A CA 1
ATOM 1376 C C . TRP A 1 191 ? 1.536 -14.816 11.907 1.00 87.50 191 TRP A C 1
ATOM 1378 O O . TRP A 1 191 ? 1.547 -13.683 12.377 1.00 87.50 191 TRP A O 1
ATOM 1388 N N . GLN A 1 192 ? 2.476 -15.244 11.068 1.00 88.50 192 GLN A N 1
ATOM 1389 C CA . GLN A 1 192 ? 3.548 -14.413 10.527 1.00 88.50 192 GLN A CA 1
ATOM 1390 C C . GLN A 1 192 ? 3.728 -14.700 9.038 1.00 88.50 192 GLN A C 1
ATOM 1392 O O . GLN A 1 192 ? 3.588 -15.839 8.592 1.00 88.50 192 GLN A O 1
ATOM 1397 N N . SER A 1 193 ? 4.078 -13.676 8.264 1.00 90.06 193 SER A N 1
ATOM 1398 C CA . SER A 1 193 ? 4.467 -13.857 6.864 1.00 90.06 193 SER A CA 1
ATOM 1399 C C . SER A 1 193 ? 5.895 -14.385 6.764 1.00 90.06 193 SER A C 1
ATOM 1401 O O . SER A 1 193 ? 6.806 -13.804 7.359 1.00 90.06 193 SER A O 1
ATOM 1403 N N . ASP A 1 194 ? 6.126 -15.423 5.956 1.00 91.81 194 ASP A N 1
ATOM 1404 C CA . ASP A 1 194 ? 7.485 -15.743 5.522 1.00 91.81 194 ASP A CA 1
ATOM 1405 C C . ASP A 1 194 ? 7.989 -14.655 4.559 1.00 91.81 194 ASP A C 1
ATOM 1407 O O . ASP A 1 194 ? 7.584 -14.564 3.396 1.00 91.81 194 ASP A O 1
ATOM 1411 N N . ARG A 1 195 ? 8.885 -13.803 5.067 1.00 91.94 195 ARG A N 1
ATOM 1412 C CA . ARG A 1 195 ? 9.491 -12.694 4.318 1.00 91.94 195 ARG A CA 1
ATOM 1413 C C . ARG A 1 195 ? 10.813 -13.062 3.641 1.00 91.94 195 ARG A C 1
ATOM 1415 O O . ARG A 1 195 ? 11.487 -12.171 3.124 1.00 91.94 195 ARG A O 1
ATOM 1422 N N . ALA A 1 196 ? 11.217 -14.336 3.632 1.00 92.00 196 ALA A N 1
ATOM 1423 C CA . ALA A 1 196 ? 12.512 -14.750 3.083 1.00 92.00 196 ALA A CA 1
ATOM 1424 C C . ALA A 1 196 ? 12.684 -14.400 1.594 1.00 92.00 196 ALA A C 1
ATOM 1426 O O . ALA A 1 196 ? 13.805 -14.165 1.151 1.00 92.00 196 ALA A O 1
ATOM 1427 N N . GLN A 1 197 ? 11.581 -14.346 0.842 1.00 93.12 197 GLN A N 1
ATOM 1428 C CA . GLN A 1 197 ? 11.561 -14.041 -0.596 1.00 93.12 197 GLN A CA 1
ATOM 1429 C C . GLN A 1 197 ? 11.071 -12.618 -0.911 1.00 93.12 197 GLN A C 1
ATOM 1431 O O . GLN A 1 197 ? 10.838 -12.285 -2.070 1.00 93.12 197 GLN A O 1
ATOM 1436 N N . TRP A 1 198 ? 10.884 -11.770 0.104 1.00 94.38 198 TRP A N 1
ATOM 1437 C CA . TRP A 1 198 ? 10.491 -10.380 -0.118 1.00 94.38 198 TRP A CA 1
ATOM 1438 C C . TRP A 1 198 ? 11.665 -9.588 -0.684 1.00 94.38 198 TRP A C 1
ATOM 1440 O O . TRP A 1 198 ? 12.769 -9.648 -0.130 1.00 94.38 198 TRP A O 1
ATOM 1450 N N . TRP A 1 199 ? 11.421 -8.797 -1.731 1.00 94.38 199 TRP A N 1
ATOM 1451 C CA . TRP A 1 199 ? 12.439 -7.897 -2.270 1.00 94.38 199 TRP A CA 1
ATOM 1452 C C . TRP A 1 199 ? 12.954 -6.938 -1.197 1.00 94.38 199 TRP A C 1
ATOM 1454 O O . TRP A 1 199 ? 12.269 -6.602 -0.229 1.00 94.38 199 TRP A O 1
ATOM 1464 N N . SER A 1 200 ? 14.196 -6.487 -1.337 1.00 92.62 200 SER A N 1
ATOM 1465 C CA . SER A 1 200 ? 14.675 -5.343 -0.564 1.00 92.62 200 SER A CA 1
ATOM 1466 C C . SER A 1 200 ? 14.048 -4.053 -1.092 1.00 92.62 200 SER A C 1
ATOM 1468 O O . SER A 1 200 ? 13.768 -3.947 -2.286 1.00 92.62 200 SER A O 1
ATOM 1470 N N . THR A 1 201 ? 13.919 -3.037 -0.235 1.00 93.00 201 THR A N 1
ATOM 1471 C CA . THR A 1 201 ? 13.591 -1.676 -0.683 1.00 93.00 201 THR A CA 1
ATOM 1472 C C . THR A 1 201 ? 14.575 -1.236 -1.765 1.00 93.00 201 THR A C 1
ATOM 1474 O O . THR A 1 201 ? 15.787 -1.427 -1.621 1.00 93.00 201 THR A O 1
ATOM 1477 N N . ARG A 1 202 ? 14.064 -0.652 -2.851 1.00 93.12 202 ARG A N 1
ATOM 1478 C CA . ARG A 1 202 ? 14.885 -0.224 -3.987 1.00 93.12 202 ARG A CA 1
ATOM 1479 C C . ARG A 1 202 ? 15.109 1.280 -3.943 1.00 93.12 202 ARG A C 1
ATOM 1481 O O . ARG A 1 202 ? 14.231 2.052 -3.580 1.00 93.12 202 ARG A O 1
ATOM 1488 N N . GLU A 1 203 ? 16.286 1.719 -4.365 1.00 96.31 203 GLU A N 1
ATOM 1489 C CA . GLU A 1 203 ? 16.518 3.139 -4.618 1.00 96.31 203 GLU A CA 1
ATOM 1490 C C . GLU A 1 203 ? 16.095 3.477 -6.048 1.00 96.31 203 GLU A C 1
ATOM 1492 O O . GLU A 1 203 ? 16.548 2.841 -7.004 1.00 96.31 203 GLU A O 1
ATOM 1497 N N . CYS A 1 204 ? 15.275 4.514 -6.223 1.00 98.00 204 CYS A N 1
ATOM 1498 C CA . CYS A 1 204 ? 14.795 4.908 -7.550 1.00 98.00 204 CYS A CA 1
ATOM 1499 C C . CYS A 1 204 ? 15.924 5.281 -8.518 1.00 98.00 204 CYS A C 1
ATOM 1501 O O . CYS A 1 204 ? 15.843 4.982 -9.708 1.00 98.00 204 CYS A O 1
ATOM 1503 N N . SER A 1 205 ? 17.021 5.850 -8.016 1.00 97.81 205 SER A N 1
ATOM 1504 C CA . SER A 1 205 ? 18.239 6.119 -8.791 1.00 97.81 205 SER A CA 1
ATOM 1505 C C . SER A 1 205 ? 18.880 4.841 -9.346 1.00 97.81 205 SER A C 1
ATOM 1507 O O . SER A 1 205 ? 19.362 4.829 -10.483 1.00 97.81 205 SER A O 1
ATOM 1509 N N . SER A 1 206 ? 18.861 3.755 -8.572 1.00 96.75 206 SER A N 1
ATOM 1510 C CA . SER A 1 206 ? 19.379 2.448 -8.983 1.00 96.75 206 SER A CA 1
ATOM 1511 C C . SER A 1 206 ? 18.473 1.803 -10.032 1.00 96.75 206 SER A C 1
ATOM 1513 O O . SER A 1 206 ? 18.977 1.302 -11.037 1.00 96.75 206 SER A O 1
ATOM 1515 N N . VAL A 1 207 ? 17.148 1.904 -9.866 1.00 97.00 207 VAL A N 1
ATOM 1516 C CA . VAL A 1 207 ? 16.167 1.465 -10.878 1.00 97.00 207 VAL A CA 1
ATOM 1517 C C . VAL A 1 207 ? 16.384 2.215 -12.195 1.00 97.00 207 VAL A C 1
ATOM 1519 O O . VAL A 1 207 ? 16.558 1.591 -13.240 1.00 97.00 207 VAL A O 1
ATOM 1522 N N . ALA A 1 208 ? 16.469 3.548 -12.148 1.00 97.88 208 ALA A N 1
ATOM 1523 C CA . ALA A 1 208 ? 16.729 4.373 -13.326 1.00 97.88 208 ALA A CA 1
ATOM 1524 C C . ALA A 1 208 ? 18.054 4.016 -14.011 1.00 97.88 208 ALA A C 1
ATOM 1526 O O . ALA A 1 208 ? 18.118 3.954 -15.237 1.00 97.88 208 ALA A O 1
ATOM 1527 N N . SER A 1 209 ? 19.103 3.743 -13.230 1.00 97.62 209 SER A N 1
ATOM 1528 C CA . SER A 1 209 ? 20.414 3.356 -13.761 1.00 97.62 209 SER A CA 1
ATOM 1529 C C . SER A 1 209 ? 20.364 2.009 -14.486 1.00 97.62 209 SER A C 1
ATOM 1531 O O . SER A 1 209 ? 20.940 1.885 -15.565 1.00 97.62 209 SER A O 1
ATOM 1533 N N . ALA A 1 210 ? 19.660 1.017 -13.932 1.00 96.75 210 ALA A N 1
ATOM 1534 C CA . ALA A 1 210 ? 19.515 -0.307 -14.539 1.00 96.75 210 ALA A CA 1
ATOM 1535 C C . ALA A 1 210 ? 18.703 -0.256 -15.846 1.00 96.75 210 ALA A C 1
ATOM 1537 O O . ALA A 1 210 ? 19.130 -0.782 -16.878 1.00 96.75 210 ALA A O 1
ATOM 1538 N N . VAL A 1 211 ? 17.569 0.448 -15.827 1.00 97.31 211 VAL A N 1
ATOM 1539 C CA . VAL A 1 211 ? 16.720 0.644 -17.012 1.00 97.31 211 VAL A CA 1
ATOM 1540 C C . VAL A 1 211 ? 17.472 1.448 -18.077 1.00 97.31 211 VAL A C 1
ATOM 1542 O O . VAL A 1 211 ? 17.540 1.045 -19.237 1.00 97.31 211 VAL A O 1
ATOM 1545 N N . GLY A 1 212 ? 18.120 2.546 -17.680 1.00 97.12 212 GLY A N 1
ATOM 1546 C CA . GLY A 1 212 ? 18.897 3.398 -18.578 1.00 97.12 212 GLY A CA 1
ATOM 1547 C C . GLY A 1 212 ? 20.080 2.676 -19.226 1.00 97.12 212 GLY A C 1
ATOM 1548 O O . GLY A 1 212 ? 20.329 2.865 -20.417 1.00 97.12 212 GLY A O 1
ATOM 1549 N N . ALA A 1 213 ? 20.772 1.798 -18.493 1.00 97.31 213 ALA A N 1
ATOM 1550 C CA . ALA A 1 213 ? 21.849 0.977 -19.049 1.00 97.31 213 ALA A CA 1
ATOM 1551 C C . ALA A 1 213 ? 21.353 0.060 -20.179 1.00 97.31 213 ALA A C 1
ATOM 1553 O O . ALA A 1 213 ? 22.037 -0.076 -21.194 1.00 97.31 213 ALA A O 1
ATOM 1554 N N . THR A 1 214 ? 20.156 -0.507 -20.025 1.00 96.94 214 THR A N 1
ATOM 1555 C CA . THR A 1 214 ? 19.530 -1.380 -21.029 1.00 96.94 214 THR A CA 1
ATOM 1556 C C . THR A 1 214 ? 19.076 -0.592 -22.258 1.00 96.94 214 THR A C 1
ATOM 1558 O O . THR A 1 214 ? 19.336 -0.997 -23.388 1.00 96.94 214 THR A O 1
ATOM 1561 N N . LEU A 1 215 ? 18.488 0.588 -22.044 1.00 96.25 215 LEU A N 1
ATOM 1562 C CA . LEU A 1 215 ? 18.027 1.485 -23.111 1.00 96.25 215 LEU A CA 1
ATOM 1563 C C . LEU A 1 215 ? 19.155 2.272 -23.801 1.00 96.25 215 LEU A C 1
ATOM 1565 O O . LEU A 1 215 ? 18.918 2.950 -24.802 1.00 96.25 215 LEU A O 1
ATOM 1569 N N . GLY A 1 216 ? 20.374 2.250 -23.256 1.00 96.56 216 GLY A N 1
ATOM 1570 C CA . GLY A 1 216 ? 21.470 3.104 -23.716 1.00 96.56 216 GLY A CA 1
ATOM 1571 C C . GLY A 1 216 ? 21.218 4.599 -23.474 1.00 96.56 216 GLY A C 1
ATOM 1572 O O . GLY A 1 216 ? 21.654 5.434 -24.269 1.00 96.56 216 GLY A O 1
ATOM 1573 N N . ALA A 1 217 ? 20.517 4.947 -22.391 1.00 96.75 217 ALA A N 1
ATOM 1574 C CA . ALA A 1 217 ? 20.124 6.311 -22.050 1.00 96.75 217 ALA A CA 1
ATOM 1575 C C . ALA A 1 217 ? 20.455 6.684 -20.599 1.00 96.75 217 ALA A C 1
ATOM 1577 O O . ALA A 1 217 ? 20.526 5.845 -19.705 1.00 96.75 217 ALA A O 1
ATOM 1578 N N . THR A 1 218 ? 20.639 7.981 -20.349 1.00 97.56 218 THR A N 1
ATOM 1579 C CA . THR A 1 218 ? 20.745 8.511 -18.985 1.00 97.56 218 THR A CA 1
ATOM 1580 C C . THR A 1 218 ? 19.353 8.827 -18.462 1.00 97.56 218 THR A C 1
ATOM 1582 O O . THR A 1 218 ? 18.743 9.805 -18.894 1.00 97.56 218 THR A O 1
ATOM 1585 N N . LEU A 1 219 ? 18.880 8.011 -17.523 1.00 98.00 219 LEU A N 1
ATOM 1586 C CA . LEU A 1 219 ? 17.643 8.250 -16.788 1.00 98.00 219 LEU A CA 1
ATOM 1587 C C . LEU A 1 219 ? 17.942 8.768 -15.382 1.00 98.00 219 LEU A C 1
ATOM 1589 O O . LEU A 1 219 ? 18.968 8.438 -14.784 1.00 98.00 219 LEU A O 1
ATOM 1593 N N . THR A 1 220 ? 17.017 9.552 -14.845 1.00 98.12 220 THR A N 1
ATOM 1594 C CA . THR A 1 220 ? 16.946 9.887 -13.421 1.00 98.12 220 THR A CA 1
ATOM 1595 C C . THR A 1 220 ? 15.765 9.162 -12.801 1.00 98.12 220 THR A C 1
ATOM 1597 O O . THR A 1 220 ? 14.741 8.981 -13.456 1.00 98.12 220 THR A O 1
ATOM 1600 N N . GLY A 1 221 ? 15.908 8.746 -11.548 1.00 97.75 221 GLY A N 1
ATOM 1601 C CA . GLY A 1 221 ? 14.834 8.128 -10.785 1.00 97.75 221 GLY A CA 1
ATOM 1602 C C . GLY A 1 221 ? 14.687 8.831 -9.454 1.00 97.75 221 GLY A C 1
ATOM 1603 O O . GLY A 1 221 ? 15.660 8.931 -8.705 1.00 97.75 221 GLY A O 1
ATOM 1604 N N . GLU A 1 222 ? 13.484 9.305 -9.172 1.00 97.38 222 GLU A N 1
ATOM 1605 C CA . GLU A 1 222 ? 13.165 10.031 -7.947 1.00 97.38 222 GLU A CA 1
ATOM 1606 C C . GLU A 1 222 ? 12.041 9.308 -7.202 1.00 97.38 222 GLU A C 1
ATOM 1608 O O . GLU A 1 222 ? 11.132 8.777 -7.849 1.00 97.38 222 GLU A O 1
ATOM 1613 N N . PRO A 1 223 ? 12.096 9.245 -5.859 1.00 95.12 223 PRO A N 1
ATOM 1614 C CA . PRO A 1 223 ? 10.961 8.767 -5.095 1.00 95.12 223 PRO A CA 1
ATOM 1615 C C . PRO A 1 223 ? 9.791 9.726 -5.305 1.00 95.12 223 PRO A C 1
ATOM 1617 O O . PRO A 1 223 ? 9.958 10.945 -5.221 1.00 95.12 223 PRO A O 1
ATOM 1620 N N . ILE A 1 224 ? 8.611 9.177 -5.557 1.00 91.50 224 ILE A N 1
ATOM 1621 C CA . ILE A 1 224 ? 7.371 9.947 -5.587 1.00 91.50 224 ILE A CA 1
ATOM 1622 C C . ILE A 1 224 ? 6.546 9.619 -4.344 1.00 91.50 224 ILE A C 1
ATOM 1624 O O . ILE A 1 224 ? 6.563 8.498 -3.835 1.00 91.50 224 ILE A O 1
ATOM 1628 N N . GLY A 1 225 ? 5.881 10.641 -3.816 1.00 84.38 225 GLY A N 1
ATOM 1629 C CA . GLY A 1 225 ? 4.955 10.509 -2.704 1.00 84.38 225 GLY A CA 1
ATOM 1630 C C . GLY A 1 225 ? 3.510 10.507 -3.180 1.00 84.38 225 GLY A C 1
ATOM 1631 O O . GLY A 1 225 ? 3.205 10.632 -4.363 1.00 84.38 225 GLY A O 1
ATOM 1632 N N . TYR A 1 226 ? 2.608 10.426 -2.220 1.00 86.25 226 TYR A N 1
ATOM 1633 C CA . TYR A 1 226 ? 1.194 10.603 -2.480 1.00 86.25 226 TYR A CA 1
ATOM 1634 C C . TYR A 1 226 ? 0.881 12.064 -2.832 1.00 86.25 226 TYR A C 1
ATOM 1636 O O . TYR A 1 226 ? 1.418 12.981 -2.209 1.00 86.25 226 TYR A O 1
ATOM 1644 N N . HIS A 1 227 ? 0.004 12.277 -3.819 1.00 81.38 227 HIS A N 1
ATOM 1645 C CA . HIS A 1 227 ? -0.515 13.612 -4.131 1.00 81.38 227 HIS A CA 1
ATOM 1646 C C . HIS A 1 227 ? -1.365 14.149 -2.973 1.00 81.38 227 HIS A C 1
ATOM 1648 O O . HIS A 1 227 ? -1.153 15.270 -2.513 1.00 81.38 227 HIS A O 1
ATOM 1654 N N . ASP A 1 228 ? -2.287 13.316 -2.485 1.00 82.88 228 ASP A N 1
ATOM 1655 C CA . ASP A 1 228 ? -3.100 13.591 -1.305 1.00 82.88 228 ASP A CA 1
ATOM 1656 C C . ASP A 1 228 ? -2.544 12.799 -0.115 1.00 82.88 228 ASP A C 1
ATOM 1658 O O . ASP A 1 228 ? -2.193 11.631 -0.294 1.00 82.88 228 ASP A O 1
ATOM 1662 N N . PRO A 1 229 ? -2.454 13.381 1.095 1.00 83.69 229 PRO A N 1
ATOM 1663 C CA . PRO A 1 229 ? -1.948 12.665 2.262 1.00 83.69 229 PRO A CA 1
ATOM 1664 C C . PRO A 1 229 ? -2.721 11.349 2.477 1.00 83.69 229 PRO A C 1
ATOM 1666 O O . PRO A 1 229 ? -3.945 11.392 2.633 1.00 83.69 229 PRO A O 1
ATOM 1669 N N . PRO A 1 230 ? -2.054 10.177 2.457 1.00 89.75 230 PRO A N 1
ATOM 1670 C CA . PRO A 1 230 ? -2.728 8.900 2.652 1.00 89.75 230 PRO A CA 1
ATOM 1671 C C . PRO A 1 230 ? -3.149 8.738 4.117 1.00 89.75 230 PRO A C 1
ATOM 1673 O O . PRO A 1 230 ? -2.853 9.562 4.981 1.00 89.75 230 PRO A O 1
ATOM 1676 N N . LEU A 1 231 ? -3.800 7.623 4.444 1.00 91.88 231 LEU A N 1
ATOM 1677 C CA . LEU A 1 231 ? -3.978 7.279 5.851 1.00 91.88 231 LEU A CA 1
ATOM 1678 C C . LEU A 1 231 ? -2.600 7.041 6.500 1.00 91.88 231 LEU A C 1
ATOM 1680 O O . LEU A 1 231 ? -1.739 6.416 5.874 1.00 91.88 231 LEU A O 1
ATOM 1684 N N . PRO A 1 232 ? -2.380 7.459 7.760 1.00 93.00 232 PRO A N 1
ATOM 1685 C CA . PRO A 1 232 ? -1.129 7.192 8.473 1.00 93.00 232 PRO A CA 1
ATOM 1686 C C . PRO A 1 232 ? -0.731 5.709 8.457 1.00 93.00 232 PRO A C 1
ATOM 1688 O O . PRO A 1 232 ? 0.433 5.376 8.249 1.00 93.00 232 PRO A O 1
ATOM 1691 N N . ALA A 1 233 ? -1.718 4.817 8.594 1.00 95.94 233 ALA A N 1
ATOM 1692 C CA . ALA A 1 233 ? -1.532 3.372 8.504 1.00 95.94 233 ALA A CA 1
ATOM 1693 C C . ALA A 1 233 ? -0.957 2.906 7.162 1.00 95.94 233 ALA A C 1
ATOM 1695 O O . ALA A 1 233 ? -0.177 1.959 7.138 1.00 95.94 233 ALA A O 1
ATOM 1696 N N . THR A 1 234 ? -1.309 3.571 6.059 1.00 95.38 234 THR A N 1
ATOM 1697 C CA . THR A 1 234 ? -0.776 3.244 4.733 1.00 95.38 234 THR A CA 1
ATOM 1698 C C . THR A 1 234 ? 0.731 3.463 4.702 1.00 95.38 234 THR A C 1
ATOM 1700 O O . THR A 1 234 ? 1.448 2.592 4.239 1.00 95.38 234 THR A O 1
ATOM 1703 N N . LEU A 1 235 ? 1.239 4.558 5.277 1.00 95.00 235 LEU A N 1
ATOM 1704 C CA . LEU A 1 235 ? 2.681 4.847 5.292 1.00 95.00 235 LEU A CA 1
ATOM 1705 C C . LEU A 1 235 ? 3.481 3.829 6.118 1.00 95.00 235 LEU A C 1
ATOM 1707 O O . LEU A 1 235 ? 4.580 3.421 5.730 1.00 95.00 235 LEU A O 1
ATOM 1711 N N . VAL A 1 236 ? 2.925 3.404 7.255 1.00 96.88 236 VAL A N 1
ATOM 1712 C CA . VAL A 1 236 ? 3.530 2.362 8.098 1.00 96.88 236 VAL A CA 1
ATOM 1713 C C . VAL A 1 236 ? 3.532 1.022 7.357 1.00 96.88 236 VAL A C 1
ATOM 1715 O O . VAL A 1 236 ? 4.561 0.350 7.282 1.00 96.88 236 VAL A O 1
ATOM 1718 N N . ALA A 1 237 ? 2.402 0.660 6.748 1.00 96.94 237 ALA A N 1
ATOM 1719 C CA . ALA A 1 237 ? 2.252 -0.590 6.017 1.00 96.94 237 ALA A CA 1
ATOM 1720 C C . ALA A 1 237 ? 3.075 -0.636 4.714 1.00 96.94 237 ALA A C 1
ATOM 1722 O O . ALA A 1 237 ? 3.604 -1.691 4.365 1.00 96.94 237 ALA A O 1
ATOM 1723 N N . ASP A 1 238 ? 3.245 0.497 4.030 1.00 95.75 238 ASP A N 1
ATOM 1724 C CA . ASP A 1 238 ? 4.141 0.657 2.879 1.00 95.75 238 ASP A CA 1
ATOM 1725 C C . ASP A 1 238 ? 5.584 0.353 3.278 1.00 95.75 238 ASP A C 1
ATOM 1727 O O . ASP A 1 238 ? 6.275 -0.411 2.602 1.00 95.75 238 ASP A O 1
ATOM 1731 N N . THR A 1 239 ? 6.021 0.910 4.411 1.00 95.69 239 THR A N 1
ATOM 1732 C CA . THR A 1 239 ? 7.365 0.680 4.955 1.00 95.69 239 THR A CA 1
ATOM 1733 C C . THR A 1 239 ? 7.562 -0.794 5.303 1.00 95.69 239 THR A C 1
ATOM 1735 O O . THR A 1 239 ? 8.549 -1.397 4.875 1.00 95.69 239 THR A O 1
ATOM 1738 N N . ALA A 1 240 ? 6.597 -1.403 5.999 1.00 96.00 240 ALA A N 1
ATOM 1739 C CA . ALA A 1 240 ? 6.615 -2.830 6.323 1.00 96.00 240 ALA A CA 1
ATOM 1740 C C . ALA A 1 240 ? 6.644 -3.712 5.061 1.00 96.00 240 ALA A C 1
ATOM 1742 O O . ALA A 1 240 ? 7.389 -4.688 5.007 1.00 96.00 240 ALA A O 1
ATOM 1743 N N . SER A 1 241 ? 5.904 -3.329 4.016 1.00 95.06 241 SER A N 1
ATOM 1744 C CA . SER A 1 241 ? 5.838 -4.022 2.716 1.00 95.06 241 SER A CA 1
ATOM 1745 C C . SER A 1 241 ? 7.011 -3.697 1.781 1.00 95.06 241 SER A C 1
ATOM 1747 O O . SER A 1 241 ? 7.019 -4.129 0.623 1.00 95.06 241 SER A O 1
ATOM 1749 N N . ARG A 1 242 ? 7.998 -2.919 2.257 1.00 95.00 242 ARG A N 1
ATOM 1750 C CA . ARG A 1 242 ? 9.168 -2.451 1.491 1.00 95.00 242 ARG A CA 1
ATOM 1751 C C . ARG A 1 242 ? 8.777 -1.776 0.172 1.00 95.00 242 ARG A C 1
ATOM 1753 O O . ARG A 1 242 ? 9.490 -1.879 -0.831 1.00 95.00 242 ARG A O 1
ATOM 1760 N N . ARG A 1 243 ? 7.630 -1.093 0.174 1.00 94.94 243 ARG A N 1
ATOM 1761 C CA . ARG A 1 243 ? 7.082 -0.435 -1.006 1.00 94.94 243 ARG A CA 1
ATOM 1762 C C . ARG A 1 243 ? 8.023 0.670 -1.466 1.00 94.94 243 ARG A C 1
ATOM 1764 O O . ARG A 1 243 ? 8.482 1.489 -0.673 1.00 94.94 243 ARG A O 1
ATOM 1771 N N . THR A 1 244 ? 8.301 0.696 -2.762 1.00 95.00 244 THR A N 1
ATOM 1772 C CA . THR A 1 244 ? 9.089 1.752 -3.403 1.00 95.00 244 THR A CA 1
ATOM 1773 C C . THR A 1 244 ? 8.301 2.304 -4.576 1.00 95.00 244 THR A C 1
ATOM 1775 O O . THR A 1 244 ? 7.882 1.541 -5.442 1.00 95.00 244 THR A O 1
ATOM 1778 N N . TRP A 1 245 ? 8.134 3.623 -4.631 1.00 94.62 245 TRP A N 1
ATOM 1779 C CA . TRP A 1 245 ? 7.445 4.301 -5.723 1.00 94.62 245 TRP A CA 1
ATOM 1780 C C . TRP A 1 245 ? 8.401 5.261 -6.426 1.00 94.62 245 TRP A C 1
ATOM 1782 O O . TRP A 1 245 ? 8.890 6.216 -5.824 1.00 94.62 245 TRP A O 1
ATOM 1792 N N . CYS A 1 246 ? 8.690 4.986 -7.694 1.00 97.38 246 CYS A N 1
ATOM 1793 C CA . CYS A 1 246 ? 9.687 5.693 -8.480 1.00 97.38 246 CYS A CA 1
ATOM 1794 C C . CYS A 1 246 ? 9.076 6.378 -9.692 1.00 97.38 246 CYS A C 1
ATOM 1796 O O . CYS A 1 246 ? 8.376 5.749 -10.483 1.00 97.38 246 CYS A O 1
ATOM 1798 N N . LEU A 1 247 ? 9.434 7.643 -9.886 1.00 97.31 247 LEU A N 1
ATOM 1799 C CA . LEU A 1 247 ? 9.247 8.347 -11.145 1.00 97.31 247 LEU A CA 1
ATOM 1800 C C . LEU A 1 247 ? 10.563 8.306 -11.923 1.00 97.31 247 LEU A C 1
ATOM 1802 O O . LEU A 1 247 ? 11.598 8.770 -11.438 1.00 97.31 247 LEU A O 1
ATOM 1806 N N . LEU A 1 248 ? 10.526 7.733 -13.124 1.00 97.94 248 LEU A N 1
ATOM 1807 C CA . LEU A 1 248 ? 11.652 7.689 -14.050 1.00 97.94 248 LEU A CA 1
ATOM 1808 C C . LEU A 1 248 ? 11.522 8.820 -15.066 1.00 97.94 248 LEU A C 1
ATOM 1810 O O . LEU A 1 248 ? 10.466 8.992 -15.675 1.00 97.94 248 LEU A O 1
ATOM 1814 N N . ALA A 1 249 ? 12.600 9.568 -15.282 1.00 97.62 249 ALA A N 1
ATOM 1815 C CA . ALA A 1 249 ? 12.616 10.711 -16.186 1.00 97.62 249 ALA A CA 1
ATOM 1816 C C . ALA A 1 249 ? 13.869 10.749 -17.072 1.00 97.62 249 ALA A C 1
ATOM 1818 O O . ALA A 1 249 ? 14.931 10.234 -16.715 1.00 97.62 249 ALA A O 1
ATOM 1819 N N . GLN A 1 250 ? 13.752 11.410 -18.224 1.00 96.81 250 GLN A N 1
ATOM 1820 C CA . GLN A 1 250 ? 14.854 11.693 -19.141 1.00 96.81 250 GLN A CA 1
ATOM 1821 C C . GLN A 1 250 ? 14.775 13.143 -19.613 1.00 96.81 250 GLN A C 1
ATOM 1823 O O . GLN A 1 250 ? 13.751 13.593 -20.117 1.00 96.81 250 GLN A O 1
ATOM 1828 N N . GLY A 1 251 ? 15.867 13.898 -19.465 1.00 92.19 251 GLY A N 1
ATOM 1829 C CA . GLY A 1 251 ? 15.914 15.291 -19.931 1.00 92.19 251 GLY A CA 1
ATOM 1830 C C . GLY A 1 251 ? 14.844 16.202 -19.307 1.00 92.19 251 GLY A C 1
ATOM 1831 O O . GLY A 1 251 ? 14.500 17.217 -19.903 1.00 92.19 251 GLY A O 1
ATOM 1832 N N . GLY A 1 252 ? 14.318 15.837 -18.131 1.00 90.62 252 GLY A N 1
ATOM 1833 C CA . GLY A 1 252 ? 13.238 16.544 -17.437 1.00 90.62 252 GLY A CA 1
ATOM 1834 C C . GLY A 1 252 ? 11.816 16.106 -17.812 1.00 90.62 252 GLY A C 1
ATOM 1835 O O . GLY A 1 252 ? 10.876 16.605 -17.204 1.00 90.62 252 GLY A O 1
ATOM 1836 N N . ALA A 1 253 ? 11.645 15.190 -18.771 1.00 94.81 253 ALA A N 1
ATOM 1837 C CA . ALA A 1 253 ? 10.352 14.592 -19.100 1.00 94.81 253 ALA A CA 1
ATOM 1838 C C . ALA A 1 253 ? 10.163 13.264 -18.353 1.00 94.81 253 ALA A C 1
ATOM 1840 O O . ALA A 1 253 ? 11.079 12.438 -18.330 1.00 94.81 253 ALA A O 1
ATOM 1841 N N . THR A 1 254 ? 8.988 13.060 -17.757 1.00 96.00 254 THR A N 1
ATOM 1842 C CA . THR A 1 254 ? 8.605 11.783 -17.140 1.00 96.00 254 THR A CA 1
ATOM 1843 C C . THR A 1 254 ? 8.430 10.720 -18.216 1.00 96.00 254 THR A C 1
ATOM 1845 O O . THR A 1 254 ? 7.763 10.954 -19.215 1.00 96.00 254 THR A O 1
ATOM 1848 N N . ILE A 1 255 ? 9.030 9.553 -18.004 1.00 96.69 255 ILE A N 1
ATOM 1849 C CA . ILE A 1 255 ? 8.995 8.417 -18.931 1.00 96.69 255 ILE A CA 1
ATOM 1850 C C . ILE A 1 255 ? 8.118 7.301 -18.379 1.00 96.69 255 ILE A C 1
ATOM 1852 O O . ILE A 1 255 ? 7.369 6.678 -19.126 1.00 96.69 255 ILE A O 1
ATOM 1856 N N . ALA A 1 256 ? 8.226 7.031 -17.081 1.00 97.19 256 ALA A N 1
ATOM 1857 C CA . ALA A 1 256 ? 7.481 5.963 -16.444 1.00 97.19 256 ALA A CA 1
ATOM 1858 C C . ALA A 1 256 ? 7.309 6.213 -14.949 1.00 97.19 256 ALA A C 1
ATOM 1860 O O . ALA A 1 256 ? 8.119 6.896 -14.315 1.00 97.19 256 ALA A O 1
ATOM 1861 N N . LEU A 1 257 ? 6.279 5.599 -14.393 1.00 96.31 257 LEU A N 1
ATOM 1862 C CA . LEU A 1 257 ? 6.046 5.466 -12.970 1.00 96.31 257 LEU A CA 1
ATOM 1863 C C . LEU A 1 257 ? 6.112 3.977 -12.634 1.00 96.31 257 LEU A C 1
ATOM 1865 O O . LEU A 1 257 ? 5.526 3.150 -13.325 1.00 96.31 257 LEU A O 1
ATOM 1869 N N . VAL A 1 258 ? 6.878 3.631 -11.603 1.00 96.38 258 VAL A N 1
ATOM 1870 C CA . VAL A 1 258 ? 7.143 2.242 -11.221 1.00 96.38 258 VAL A CA 1
ATOM 1871 C C . VAL A 1 258 ? 6.880 2.069 -9.737 1.00 96.38 258 VAL A C 1
ATOM 1873 O O . VAL A 1 258 ? 7.422 2.822 -8.925 1.00 96.38 258 VAL A O 1
ATOM 1876 N N . VAL A 1 259 ? 6.081 1.073 -9.373 1.00 95.31 259 VAL A N 1
ATOM 1877 C CA . VAL A 1 259 ? 5.803 0.713 -7.980 1.00 95.31 259 VAL A CA 1
ATOM 1878 C C . VAL A 1 259 ? 6.301 -0.703 -7.735 1.00 95.31 259 VAL A C 1
ATOM 1880 O O . VAL A 1 259 ? 5.879 -1.623 -8.423 1.00 95.31 259 VAL A O 1
ATOM 1883 N N . PHE A 1 260 ? 7.185 -0.880 -6.757 1.00 95.81 260 PHE A N 1
ATOM 1884 C CA . PHE A 1 260 ? 7.636 -2.186 -6.276 1.00 95.81 260 PHE A CA 1
ATOM 1885 C C . PHE A 1 260 ? 6.998 -2.456 -4.921 1.00 95.81 260 PHE A C 1
ATOM 1887 O O . PHE A 1 260 ? 7.086 -1.603 -4.036 1.00 95.81 260 PHE A O 1
ATOM 1894 N N . GLU A 1 261 ? 6.413 -3.634 -4.732 1.00 94.44 261 GLU A N 1
ATOM 1895 C CA . GLU A 1 261 ? 5.790 -4.038 -3.471 1.00 94.44 261 GLU A CA 1
ATOM 1896 C C . GLU A 1 261 ? 6.101 -5.502 -3.162 1.00 94.44 261 GLU A C 1
ATOM 1898 O O . GLU A 1 261 ? 5.960 -6.375 -4.021 1.00 94.44 261 GLU A O 1
ATOM 1903 N N . SER A 1 262 ? 6.507 -5.779 -1.921 1.00 95.75 262 SER A N 1
ATOM 1904 C CA . SER A 1 262 ? 6.858 -7.136 -1.495 1.00 95.75 262 SER A CA 1
ATOM 1905 C C . SER A 1 262 ? 5.677 -7.861 -0.855 1.00 95.75 262 SER A C 1
ATOM 1907 O O . SER A 1 262 ? 4.899 -7.256 -0.122 1.00 95.75 262 SER A O 1
ATOM 1909 N N . GLY A 1 263 ? 5.548 -9.166 -1.103 1.00 94.50 263 GLY A N 1
ATOM 1910 C CA . GLY A 1 263 ? 4.519 -10.015 -0.478 1.00 94.50 263 GLY A CA 1
ATOM 1911 C C . GLY A 1 263 ? 3.094 -9.880 -1.034 1.00 94.50 263 GLY A C 1
ATOM 1912 O O . GLY A 1 263 ? 2.215 -10.633 -0.629 1.00 94.50 263 GLY A O 1
ATOM 1913 N N . VAL A 1 264 ? 2.864 -8.969 -1.980 1.00 94.25 264 VAL A N 1
ATOM 1914 C CA . VAL A 1 264 ? 1.535 -8.619 -2.519 1.00 94.25 264 VAL A CA 1
ATOM 1915 C C . VAL A 1 264 ? 1.147 -9.371 -3.799 1.00 94.25 264 VAL A C 1
ATOM 1917 O O . VAL A 1 264 ? 0.183 -8.995 -4.461 1.00 94.25 264 VAL A O 1
ATOM 1920 N N . ALA A 1 265 ? 1.875 -10.422 -4.190 1.00 94.19 265 ALA A N 1
ATOM 1921 C CA . ALA A 1 265 ? 1.563 -11.174 -5.413 1.00 94.19 265 ALA A CA 1
ATOM 1922 C C . ALA A 1 265 ? 0.134 -11.746 -5.445 1.00 94.19 265 ALA A C 1
ATOM 1924 O O . ALA A 1 265 ? -0.423 -11.943 -6.524 1.00 94.19 265 ALA A O 1
ATOM 1925 N N . TRP A 1 266 ? -0.474 -11.980 -4.277 1.00 93.12 266 TRP A N 1
ATOM 1926 C CA . TRP A 1 266 ? -1.863 -12.425 -4.148 1.00 93.12 266 TRP A CA 1
ATOM 1927 C C . TRP A 1 266 ? -2.894 -11.458 -4.748 1.00 93.12 266 TRP A C 1
ATOM 1929 O O . TRP A 1 266 ? -4.028 -11.878 -4.976 1.00 93.12 266 TRP A O 1
ATOM 1939 N N . ASP A 1 267 ? -2.523 -10.197 -4.989 1.00 91.62 267 ASP A N 1
ATOM 1940 C CA . ASP A 1 267 ? -3.398 -9.157 -5.545 1.00 91.62 267 ASP A CA 1
ATOM 1941 C C . ASP A 1 267 ? -3.099 -8.840 -7.023 1.00 91.62 267 ASP A C 1
ATOM 1943 O O . ASP A 1 267 ? -3.505 -7.796 -7.522 1.00 91.62 267 ASP A O 1
ATOM 1947 N N . VAL A 1 268 ? -2.360 -9.711 -7.730 1.00 91.62 268 VAL A N 1
ATOM 1948 C CA . VAL A 1 268 ? -1.984 -9.514 -9.143 1.00 91.62 268 VAL A CA 1
ATOM 1949 C C . VAL A 1 268 ? -2.706 -10.523 -10.061 1.00 91.62 268 VAL A C 1
ATOM 1951 O O . VAL A 1 268 ? -2.591 -11.734 -9.842 1.00 91.62 268 VAL A O 1
ATOM 1954 N N . PRO A 1 269 ? -3.382 -10.085 -11.145 1.00 89.50 269 PRO A N 1
ATOM 1955 C CA . PRO A 1 269 ? -3.582 -8.697 -11.537 1.00 89.50 269 PRO A CA 1
ATOM 1956 C C . PRO A 1 269 ? -4.645 -8.010 -10.678 1.00 89.50 269 PRO A C 1
ATOM 1958 O O . PRO A 1 269 ? -5.669 -8.608 -10.327 1.00 89.50 269 PRO A O 1
ATOM 1961 N N . TRP A 1 270 ? -4.423 -6.738 -10.397 1.00 78.62 270 TRP A N 1
ATOM 1962 C CA . TRP A 1 270 ? -5.334 -5.919 -9.622 1.00 78.62 270 TRP A CA 1
ATOM 1963 C C . TRP A 1 270 ? -6.571 -5.550 -10.454 1.00 78.62 270 TRP A C 1
ATOM 1965 O O . TRP A 1 270 ? -6.493 -5.309 -11.656 1.00 78.62 270 TRP A O 1
ATOM 1975 N N . GLY A 1 271 ? -7.757 -5.545 -9.840 1.00 67.25 271 GLY A N 1
ATOM 1976 C CA . GLY A 1 271 ? -8.994 -5.106 -10.507 1.00 67.25 271 GLY A CA 1
ATOM 1977 C C . GLY A 1 271 ? -9.608 -6.083 -11.527 1.00 67.25 271 GLY A C 1
ATOM 1978 O O . GLY A 1 271 ? -10.718 -5.842 -11.994 1.00 67.25 271 GLY A O 1
ATOM 1979 N N . GLY A 1 272 ? -8.957 -7.212 -11.827 1.00 67.88 272 GLY A N 1
ATOM 1980 C CA . GLY A 1 272 ? -9.542 -8.368 -12.528 1.00 67.88 272 GLY A CA 1
ATOM 1981 C C . GLY A 1 272 ? -9.678 -8.263 -14.055 1.00 67.88 272 GLY A C 1
ATOM 1982 O O . GLY A 1 272 ? -9.632 -9.297 -14.724 1.00 67.88 272 GLY A O 1
ATOM 1983 N N . ASP A 1 273 ? -9.780 -7.058 -14.616 1.00 79.25 273 ASP A N 1
ATOM 1984 C CA . ASP A 1 273 ? -9.777 -6.828 -16.066 1.00 79.25 273 ASP A CA 1
ATOM 1985 C C . ASP A 1 273 ? -8.341 -6.601 -16.564 1.00 79.25 273 ASP A C 1
ATOM 1987 O O . ASP A 1 273 ? -7.906 -5.471 -16.769 1.00 79.25 273 ASP A O 1
ATOM 1991 N N . ALA A 1 274 ? -7.587 -7.687 -16.757 1.00 90.44 274 ALA A N 1
ATOM 1992 C CA . ALA A 1 274 ? -6.229 -7.619 -17.294 1.00 90.44 274 ALA A CA 1
ATOM 1993 C C . ALA A 1 274 ? -5.947 -8.726 -18.320 1.00 90.44 274 ALA A C 1
ATOM 1995 O O . ALA A 1 274 ? -6.370 -9.877 -18.170 1.00 90.44 274 ALA A O 1
ATOM 1996 N N . GLU A 1 275 ? -5.198 -8.388 -19.368 1.00 93.94 275 GLU A N 1
ATOM 1997 C CA . GLU A 1 275 ? -4.737 -9.343 -20.374 1.00 93.94 275 GLU A CA 1
ATOM 1998 C C . GLU A 1 275 ? -3.360 -9.878 -19.985 1.00 93.94 275 GLU A C 1
ATOM 2000 O O . GLU A 1 275 ? -2.408 -9.120 -19.821 1.00 93.94 275 GLU A O 1
ATOM 2005 N N . ARG A 1 276 ? -3.228 -11.201 -19.851 1.00 94.38 276 ARG A N 1
ATOM 2006 C CA . ARG A 1 276 ? -1.927 -11.821 -19.584 1.00 94.38 276 ARG A CA 1
ATOM 2007 C C . ARG A 1 276 ? -0.995 -11.635 -20.782 1.00 94.38 276 ARG A C 1
ATOM 2009 O O . ARG A 1 276 ? -1.342 -12.017 -21.898 1.00 94.38 276 ARG A O 1
ATOM 2016 N N . LEU A 1 277 ? 0.215 -11.156 -20.517 1.00 93.69 277 LEU A N 1
ATOM 2017 C CA . LEU A 1 277 ? 1.275 -10.986 -21.506 1.00 93.69 277 LEU A CA 1
ATOM 2018 C C . LEU A 1 277 ? 2.336 -12.079 -21.361 1.00 93.69 277 LEU A C 1
ATOM 2020 O O . LEU A 1 277 ? 2.699 -12.476 -20.252 1.00 93.69 277 LEU A O 1
ATOM 2024 N N . ASP A 1 278 ? 2.863 -12.542 -22.492 1.00 92.44 278 ASP A N 1
ATOM 2025 C CA . ASP A 1 278 ? 4.069 -13.368 -22.529 1.00 92.44 278 ASP A CA 1
ATOM 2026 C C . ASP A 1 278 ? 5.252 -12.514 -22.990 1.00 92.44 278 ASP A C 1
ATOM 2028 O O . ASP A 1 278 ? 5.391 -12.205 -24.173 1.00 92.44 278 ASP A O 1
ATOM 2032 N N . LEU A 1 279 ? 6.089 -12.119 -22.030 1.00 92.38 279 LEU A N 1
ATOM 2033 C CA . LEU A 1 279 ? 7.316 -11.354 -22.270 1.00 92.38 279 LEU A CA 1
ATOM 2034 C C . LEU A 1 279 ? 8.553 -12.260 -22.389 1.00 92.38 279 LEU A C 1
ATOM 2036 O O . LEU A 1 279 ? 9.667 -11.765 -22.534 1.00 92.38 279 LEU A O 1
ATOM 2040 N N . GLY A 1 280 ? 8.391 -13.587 -22.305 1.00 91.81 280 GLY A N 1
ATOM 2041 C CA . GLY A 1 280 ? 9.496 -14.542 -22.421 1.00 91.81 280 GLY A CA 1
ATOM 2042 C C . GLY A 1 280 ? 10.494 -14.545 -21.255 1.00 91.81 280 GLY A C 1
ATOM 2043 O O . GLY A 1 280 ? 11.549 -15.167 -21.381 1.00 91.81 280 GLY A O 1
ATOM 2044 N N . VAL A 1 281 ? 10.182 -13.892 -20.128 1.00 92.62 281 VAL A N 1
ATOM 2045 C CA . VAL A 1 281 ? 11.043 -13.832 -18.935 1.00 92.62 281 VAL A CA 1
ATOM 2046 C C . VAL A 1 281 ? 10.672 -14.953 -17.951 1.00 92.62 281 VAL A C 1
ATOM 2048 O O . VAL A 1 281 ? 9.573 -14.938 -17.392 1.00 92.62 281 VAL A O 1
ATOM 2051 N N . PRO A 1 282 ? 11.549 -15.949 -17.712 1.00 91.94 282 PRO A N 1
ATOM 2052 C CA . PRO A 1 282 ? 11.254 -17.044 -16.792 1.00 91.94 282 PRO A CA 1
ATOM 2053 C C . PRO A 1 282 ? 11.000 -16.555 -15.363 1.00 91.94 282 PRO A C 1
ATOM 2055 O O . PRO A 1 282 ? 11.726 -15.708 -14.856 1.00 91.94 282 PRO A O 1
ATOM 2058 N N . GLY A 1 283 ? 9.999 -17.135 -14.701 1.00 91.12 283 GLY A N 1
ATOM 2059 C CA . GLY A 1 283 ? 9.669 -16.820 -13.307 1.00 91.12 283 GLY A CA 1
ATOM 2060 C C . GLY A 1 283 ? 8.821 -15.562 -13.119 1.00 91.12 283 GLY A C 1
ATOM 2061 O O . GLY A 1 283 ? 8.327 -15.357 -12.021 1.00 91.12 283 GLY A O 1
ATOM 2062 N N . VAL A 1 284 ? 8.580 -14.775 -14.172 1.00 96.19 284 VAL A N 1
ATOM 2063 C CA . VAL A 1 284 ? 7.757 -13.563 -14.105 1.00 96.19 284 VAL A CA 1
ATOM 2064 C C . VAL A 1 284 ? 6.457 -13.775 -14.872 1.00 96.19 284 VAL A C 1
ATOM 2066 O O . VAL A 1 284 ? 6.451 -14.213 -16.022 1.00 96.19 284 VAL A O 1
ATOM 2069 N N . THR A 1 285 ? 5.335 -13.457 -14.235 1.00 95.94 285 THR A N 1
ATOM 2070 C CA . THR A 1 285 ? 4.042 -13.323 -14.912 1.00 95.94 285 THR A CA 1
ATOM 2071 C C . THR A 1 285 ? 3.742 -11.846 -15.105 1.00 95.94 285 THR A C 1
ATOM 2073 O O . THR A 1 285 ? 3.882 -11.085 -14.155 1.00 95.94 285 THR A O 1
ATOM 2076 N N . ALA A 1 286 ? 3.325 -11.457 -16.310 1.00 96.44 286 ALA A N 1
ATOM 2077 C CA . ALA A 1 286 ? 2.997 -10.081 -16.658 1.00 96.44 286 ALA A CA 1
ATOM 2078 C C . ALA A 1 286 ? 1.551 -9.953 -17.157 1.00 96.44 286 ALA A C 1
ATOM 2080 O O . ALA A 1 286 ? 1.002 -10.880 -17.764 1.00 96.44 286 ALA A O 1
ATOM 2081 N N . TYR A 1 287 ? 0.962 -8.786 -16.933 1.00 96.19 287 TYR A N 1
ATOM 2082 C CA . TYR A 1 287 ? -0.389 -8.423 -17.337 1.00 96.19 287 TYR A CA 1
ATOM 2083 C C . TYR A 1 287 ? -0.404 -7.001 -17.906 1.00 96.19 287 TYR A C 1
ATOM 2085 O O . TYR A 1 287 ? 0.325 -6.139 -17.423 1.00 96.19 287 TYR A O 1
ATOM 2093 N N . SER A 1 288 ? -1.240 -6.753 -18.913 1.00 93.81 288 SER A N 1
ATOM 2094 C CA . SER A 1 288 ? -1.641 -5.412 -19.344 1.00 93.81 288 SER A CA 1
ATOM 2095 C C . SER A 1 288 ? -2.994 -5.080 -18.728 1.00 93.81 288 SER A C 1
ATOM 2097 O O . SER A 1 288 ? -3.936 -5.863 -18.873 1.00 93.81 288 SER A O 1
ATOM 2099 N N . VAL A 1 289 ? -3.094 -3.934 -18.058 1.00 87.44 289 VAL A N 1
ATOM 2100 C CA . VAL A 1 289 ? -4.297 -3.514 -17.309 1.00 87.44 289 VAL A CA 1
ATOM 2101 C C . VAL A 1 289 ? -5.086 -2.425 -18.066 1.00 87.44 289 VAL A C 1
ATOM 2103 O O . VAL A 1 289 ? -6.177 -2.025 -17.674 1.00 87.44 289 VAL A O 1
ATOM 2106 N N . GLY A 1 290 ? -4.582 -1.985 -19.224 1.00 81.31 290 GLY A N 1
ATOM 2107 C CA . GLY A 1 290 ? -5.177 -0.920 -20.034 1.00 81.31 290 GLY A CA 1
ATOM 2108 C C . GLY A 1 290 ? -4.499 0.428 -19.797 1.00 81.31 290 GLY A C 1
ATOM 2109 O O . GLY A 1 290 ? -3.352 0.469 -19.377 1.00 81.31 290 GLY A O 1
ATOM 2110 N N . ALA A 1 291 ? -5.175 1.527 -20.136 1.00 73.81 291 ALA A N 1
ATOM 2111 C CA . ALA A 1 291 ? -4.678 2.880 -19.886 1.00 73.81 291 ALA A CA 1
ATOM 2112 C C . ALA A 1 291 ? -5.601 3.588 -18.895 1.00 73.81 291 ALA A C 1
ATOM 2114 O O . ALA A 1 291 ? -6.810 3.667 -19.142 1.00 73.81 291 ALA A O 1
ATOM 2115 N N . GLY A 1 292 ? -5.054 4.108 -17.799 1.00 66.50 292 GLY A N 1
ATOM 2116 C CA . GLY A 1 292 ? -5.873 4.787 -16.792 1.00 66.50 292 GLY A CA 1
ATOM 2117 C C . GLY A 1 292 ? -5.133 5.342 -15.579 1.00 66.50 292 GLY A C 1
ATOM 2118 O O . GLY A 1 292 ? -5.781 5.993 -14.758 1.00 66.50 292 GLY A O 1
ATOM 2119 N N . GLY A 1 293 ? -3.826 5.106 -15.462 1.00 73.31 293 GLY A N 1
ATOM 2120 C CA . GLY A 1 293 ? -3.010 5.589 -14.357 1.00 73.31 293 GLY A CA 1
ATOM 2121 C C . GLY A 1 293 ? -2.755 7.105 -14.322 1.00 73.31 293 GLY A C 1
ATOM 2122 O O . GLY A 1 293 ? -3.394 7.921 -14.994 1.00 73.31 293 GLY A O 1
ATOM 2123 N N . TYR A 1 294 ? -1.803 7.486 -13.473 1.00 82.56 294 TYR A N 1
ATOM 2124 C CA . TYR A 1 294 ? -1.439 8.864 -13.141 1.00 82.56 294 TYR A CA 1
ATOM 2125 C C . TYR A 1 294 ? -0.819 9.641 -14.317 1.00 82.56 294 TYR A C 1
ATOM 2127 O O . TYR A 1 294 ? -1.025 10.849 -14.452 1.00 82.56 294 TYR A O 1
ATOM 2135 N N . LEU A 1 295 ? -0.054 8.960 -15.167 1.00 89.56 295 LEU A N 1
ATOM 2136 C CA . LEU A 1 295 ? 0.539 9.491 -16.399 1.00 89.56 295 LEU A CA 1
ATOM 2137 C C . LEU A 1 295 ? -0.423 9.408 -17.597 1.00 89.56 295 LEU A C 1
ATOM 2139 O O . LEU A 1 295 ? -0.196 10.079 -18.607 1.00 89.56 295 LEU A O 1
ATOM 2143 N N . GLY A 1 296 ? -1.495 8.617 -17.492 1.00 88.25 296 GLY A N 1
ATOM 2144 C CA . GLY A 1 296 ? -2.527 8.465 -18.518 1.00 88.25 296 GLY A CA 1
ATOM 2145 C C . GLY A 1 296 ? -2.082 7.630 -19.721 1.00 88.25 296 GLY A C 1
ATOM 2146 O O . GLY A 1 296 ? -2.660 7.763 -20.805 1.00 88.25 296 GLY A O 1
ATOM 2147 N N . GLY A 1 297 ? -1.038 6.817 -19.557 1.00 90.81 297 GLY A N 1
ATOM 2148 C CA . GLY A 1 297 ? -0.566 5.883 -20.575 1.00 90.81 297 GLY A CA 1
ATOM 2149 C C . GLY A 1 297 ? -0.858 4.425 -20.217 1.00 90.81 297 GLY A C 1
ATOM 2150 O O . GLY A 1 297 ? -1.708 4.173 -19.368 1.00 90.81 297 GLY A O 1
ATOM 2151 N N . PRO A 1 298 ? -0.243 3.460 -20.922 1.00 92.75 298 PRO A N 1
ATOM 2152 C CA . PRO A 1 298 ? -0.464 2.041 -20.667 1.00 92.75 298 PRO A CA 1
ATOM 2153 C C . PRO A 1 298 ? 0.121 1.582 -19.329 1.00 92.75 298 PRO A C 1
ATOM 2155 O O . PRO A 1 298 ? 1.266 1.910 -19.003 1.00 92.75 298 PRO A O 1
ATOM 2158 N N . ASP A 1 299 ? -0.657 0.754 -18.638 1.00 93.75 299 ASP A N 1
ATOM 2159 C CA . ASP A 1 299 ? -0.362 0.177 -17.334 1.00 93.75 299 ASP A CA 1
ATOM 2160 C C . ASP A 1 299 ? -0.110 -1.332 -17.446 1.00 93.75 299 ASP A C 1
ATOM 2162 O O . ASP A 1 299 ? -0.833 -2.078 -18.126 1.00 93.75 299 ASP A O 1
ATOM 2166 N N . TYR A 1 300 ? 0.926 -1.784 -16.747 1.00 95.00 300 TYR A N 1
ATOM 2167 C CA . TYR A 1 300 ? 1.361 -3.171 -16.687 1.00 95.00 300 TYR A CA 1
ATOM 2168 C C . TYR A 1 300 ? 1.579 -3.602 -15.244 1.00 95.00 300 TYR A C 1
ATOM 2170 O O . TYR A 1 300 ? 2.049 -2.829 -14.408 1.00 95.00 300 TYR A O 1
ATOM 2178 N N . GLU A 1 301 ? 1.323 -4.875 -14.977 1.00 95.56 301 GLU A N 1
ATOM 2179 C CA . GLU A 1 301 ? 1.589 -5.490 -13.683 1.00 95.56 301 GLU A CA 1
ATOM 2180 C C . GLU A 1 301 ? 2.391 -6.768 -13.841 1.00 95.56 301 GLU A C 1
ATOM 2182 O O . GLU A 1 301 ? 2.180 -7.545 -14.772 1.00 95.56 301 GLU A O 1
ATOM 2187 N N . PHE A 1 302 ? 3.307 -6.995 -12.909 1.00 96.38 302 PHE A N 1
ATOM 2188 C CA . PHE A 1 302 ? 4.229 -8.115 -12.919 1.00 96.38 302 PHE A CA 1
ATOM 2189 C C . PHE A 1 302 ? 4.258 -8.763 -11.547 1.00 96.38 302 PHE A C 1
ATOM 2191 O O . PHE A 1 302 ? 4.109 -8.094 -10.525 1.00 96.38 302 PHE A O 1
ATOM 2198 N N . THR A 1 303 ? 4.503 -10.065 -11.516 1.00 96.00 303 THR A N 1
ATOM 2199 C CA . THR A 1 303 ? 4.734 -10.799 -10.276 1.00 96.00 303 THR A CA 1
ATOM 2200 C C . THR A 1 303 ? 5.693 -11.963 -10.491 1.00 96.00 303 THR A C 1
ATOM 2202 O O . THR A 1 303 ? 5.647 -12.627 -11.530 1.00 96.00 303 THR A O 1
ATOM 2205 N N . ASP A 1 304 ? 6.541 -12.219 -9.495 1.00 95.31 304 ASP A N 1
ATOM 2206 C CA . ASP A 1 304 ? 7.372 -13.426 -9.382 1.00 95.31 304 ASP A CA 1
ATOM 2207 C C . ASP A 1 304 ? 6.680 -14.552 -8.576 1.00 95.31 304 ASP A C 1
ATOM 2209 O O . ASP A 1 304 ? 7.272 -15.597 -8.310 1.00 95.31 304 ASP A O 1
ATOM 2213 N N . GLY A 1 305 ? 5.413 -14.349 -8.192 1.00 94.69 305 GLY A N 1
ATOM 2214 C CA . GLY A 1 305 ? 4.639 -15.234 -7.320 1.00 94.69 305 GLY A CA 1
ATOM 2215 C C . GLY A 1 305 ? 4.679 -14.856 -5.835 1.00 94.69 305 GLY A C 1
ATOM 2216 O O . GLY A 1 305 ? 3.860 -15.370 -5.077 1.00 94.69 305 GLY A O 1
ATOM 2217 N N . VAL A 1 306 ? 5.562 -13.938 -5.424 1.00 96.06 306 VAL A N 1
ATOM 2218 C CA . VAL A 1 306 ? 5.666 -13.431 -4.041 1.00 96.06 306 VAL A CA 1
ATOM 2219 C C . VAL A 1 306 ? 5.475 -11.919 -3.991 1.00 96.06 306 VAL A C 1
ATOM 2221 O O . VAL A 1 306 ? 4.692 -11.397 -3.198 1.00 96.06 306 VAL A O 1
ATOM 2224 N N . ASN A 1 307 ? 6.169 -11.216 -4.869 1.00 96.44 307 ASN A N 1
ATOM 2225 C CA . ASN A 1 307 ? 6.238 -9.772 -4.962 1.00 96.44 307 ASN A CA 1
ATOM 2226 C C . ASN A 1 307 ? 5.478 -9.283 -6.199 1.00 96.44 307 ASN A C 1
ATOM 2228 O O . ASN A 1 307 ? 5.091 -10.069 -7.073 1.00 96.44 307 ASN A O 1
ATOM 2232 N N . SER A 1 308 ? 5.270 -7.973 -6.290 1.00 95.62 308 SER A N 1
ATOM 2233 C CA . SER A 1 308 ? 4.678 -7.367 -7.477 1.00 95.62 308 SER A CA 1
ATOM 2234 C C . SER A 1 308 ? 5.358 -6.073 -7.886 1.00 95.62 308 SER A C 1
ATOM 2236 O O . SER A 1 308 ? 5.864 -5.321 -7.049 1.00 95.62 308 SER A O 1
ATOM 2238 N N . LEU A 1 309 ? 5.303 -5.807 -9.184 1.00 95.88 309 LEU A N 1
ATOM 2239 C CA . LEU A 1 309 ? 5.705 -4.554 -9.794 1.00 95.88 309 LEU A CA 1
ATOM 2240 C C . LEU A 1 309 ? 4.526 -4.010 -10.599 1.00 95.88 309 LEU A C 1
ATOM 2242 O O . LEU A 1 309 ? 3.894 -4.761 -11.335 1.00 95.88 309 LEU A O 1
ATOM 2246 N N . SER A 1 310 ? 4.251 -2.715 -10.489 1.00 94.81 310 SER A N 1
ATOM 2247 C CA . SER A 1 310 ? 3.387 -1.985 -11.419 1.00 94.81 310 SER A CA 1
ATOM 2248 C C . SER A 1 310 ? 4.236 -1.005 -12.224 1.00 94.81 310 SER A C 1
ATOM 2250 O O . SER A 1 310 ? 5.138 -0.365 -11.675 1.00 94.81 310 SER A O 1
ATOM 2252 N N . LEU A 1 311 ? 3.983 -0.930 -13.526 1.00 96.19 311 LEU A N 1
ATOM 2253 C CA . LEU A 1 311 ? 4.619 -0.009 -14.457 1.00 96.19 311 LEU A CA 1
ATOM 2254 C C . LEU A 1 311 ? 3.532 0.754 -15.197 1.00 96.19 311 LEU A C 1
ATOM 2256 O O . LEU A 1 311 ? 2.753 0.157 -15.932 1.00 96.19 311 LEU A O 1
ATOM 2260 N N . GLU A 1 312 ? 3.583 2.069 -15.102 1.00 95.50 312 GLU A N 1
ATOM 2261 C CA . GLU A 1 312 ? 2.844 2.967 -15.973 1.00 95.50 312 GLU A CA 1
ATOM 2262 C C . GLU A 1 312 ? 3.828 3.694 -16.892 1.00 95.50 312 GLU A C 1
ATOM 2264 O O . GLU A 1 312 ? 4.821 4.265 -16.428 1.00 95.50 312 GLU A O 1
ATOM 2269 N N . VAL A 1 313 ? 3.563 3.695 -18.197 1.00 96.38 313 VAL A N 1
ATOM 2270 C CA . VAL A 1 313 ? 4.427 4.345 -19.194 1.00 96.38 313 VAL A CA 1
ATOM 2271 C C . VAL A 1 313 ? 3.798 5.648 -19.670 1.00 96.38 313 VAL A C 1
ATOM 2273 O O . VAL A 1 313 ? 2.651 5.661 -20.100 1.00 96.38 313 VAL A O 1
ATOM 2276 N N . ALA A 1 314 ? 4.557 6.746 -19.659 1.00 95.81 314 ALA A N 1
ATOM 2277 C CA . ALA A 1 314 ? 4.085 8.031 -20.168 1.00 95.81 314 ALA A CA 1
ATOM 2278 C C . ALA A 1 314 ? 3.733 7.940 -21.672 1.00 95.81 314 ALA A C 1
ATOM 2280 O O . ALA A 1 314 ? 4.511 7.368 -22.443 1.00 95.81 314 ALA A O 1
ATOM 2281 N N . PRO A 1 315 ? 2.616 8.534 -22.138 1.00 93.00 315 PRO A N 1
ATOM 2282 C CA . PRO A 1 315 ? 2.211 8.474 -23.550 1.00 93.00 315 PRO A CA 1
ATOM 2283 C C . PRO A 1 315 ? 3.238 9.043 -24.540 1.00 93.00 315 PRO A C 1
ATOM 2285 O O . PRO A 1 315 ? 3.235 8.681 -25.716 1.00 93.00 315 PRO A O 1
ATOM 2288 N N . ASP A 1 316 ? 4.082 9.965 -24.079 1.00 91.94 316 ASP A N 1
ATOM 2289 C CA . ASP A 1 316 ? 5.123 10.652 -24.842 1.00 91.94 316 ASP A CA 1
ATOM 2290 C C . ASP A 1 316 ? 6.540 10.119 -24.563 1.00 91.94 316 ASP A C 1
ATOM 2292 O O . ASP A 1 316 ? 7.524 10.724 -25.002 1.00 91.94 316 ASP A O 1
ATOM 2296 N N . ALA A 1 317 ? 6.658 8.969 -23.886 1.00 94.69 317 ALA A N 1
ATOM 2297 C CA . ALA A 1 317 ? 7.928 8.276 -23.712 1.00 94.69 317 ALA A CA 1
ATOM 2298 C C . ALA A 1 317 ? 8.600 7.989 -25.076 1.00 94.69 317 ALA A C 1
ATOM 2300 O O . ALA A 1 317 ? 7.930 7.620 -26.044 1.00 94.69 317 ALA A O 1
ATOM 2301 N N . PRO A 1 318 ? 9.938 8.116 -25.188 1.00 94.06 318 PRO A N 1
ATOM 2302 C CA . PRO A 1 318 ? 10.644 7.908 -26.452 1.00 94.06 318 PRO A CA 1
ATOM 2303 C C . PRO A 1 318 ? 10.799 6.424 -26.828 1.00 94.06 318 PRO A C 1
ATOM 2305 O O . PRO A 1 318 ? 11.268 6.130 -27.928 1.00 94.06 318 PRO A O 1
ATOM 2308 N N . TRP A 1 319 ? 10.406 5.507 -25.939 1.00 95.12 319 TRP A N 1
ATOM 2309 C CA . TRP A 1 319 ? 10.405 4.058 -26.142 1.00 95.12 319 TRP A CA 1
ATOM 2310 C C . TRP A 1 319 ? 8.989 3.512 -26.160 1.00 95.12 319 TRP A C 1
ATOM 2312 O O . TRP A 1 319 ? 8.061 4.134 -25.641 1.00 95.12 319 TRP A O 1
ATOM 2322 N N . SER A 1 320 ? 8.825 2.326 -26.745 1.00 94.19 320 SER A N 1
ATOM 2323 C CA . SER A 1 320 ? 7.515 1.684 -26.725 1.00 94.19 320 SER A CA 1
ATOM 2324 C C . SER A 1 320 ? 7.171 1.182 -25.313 1.00 94.19 320 SER A C 1
ATOM 2326 O O . SER A 1 320 ? 8.063 0.716 -24.598 1.00 94.19 320 SER A O 1
ATOM 2328 N N . PRO A 1 321 ? 5.891 1.224 -24.912 1.00 94.38 321 PRO A N 1
ATOM 2329 C CA . PRO A 1 321 ? 5.447 0.658 -23.643 1.00 94.38 321 PRO A CA 1
ATOM 2330 C C . PRO A 1 321 ? 5.857 -0.813 -23.446 1.00 94.38 321 PRO A C 1
ATOM 2332 O O . PRO A 1 321 ? 6.367 -1.166 -22.386 1.00 94.38 321 PRO A O 1
ATOM 2335 N N . ASP A 1 322 ? 5.767 -1.640 -24.493 1.00 93.94 322 ASP A N 1
ATOM 2336 C CA . ASP A 1 322 ? 6.149 -3.061 -24.441 1.00 93.94 322 ASP A CA 1
ATOM 2337 C C . ASP A 1 322 ? 7.664 -3.278 -24.259 1.00 93.94 322 ASP A C 1
ATOM 2339 O O . ASP A 1 322 ? 8.092 -4.237 -23.611 1.00 93.94 322 ASP A O 1
ATOM 2343 N N . GLU A 1 323 ? 8.494 -2.381 -24.803 1.00 95.56 323 GLU A N 1
ATOM 2344 C CA . GLU A 1 323 ? 9.947 -2.396 -24.591 1.00 95.56 323 GLU A CA 1
ATOM 2345 C C . GLU A 1 323 ? 10.280 -2.112 -23.122 1.00 95.56 323 GLU A C 1
ATOM 2347 O O . GLU A 1 323 ? 11.042 -2.859 -22.507 1.00 95.56 323 GLU A O 1
ATOM 2352 N N . LEU A 1 324 ? 9.655 -1.092 -22.526 1.00 96.62 324 LEU A N 1
ATOM 2353 C CA . LEU A 1 324 ? 9.827 -0.782 -21.103 1.00 96.62 324 LEU A CA 1
ATOM 2354 C C . LEU A 1 324 ? 9.280 -1.898 -20.204 1.00 96.62 324 LEU A C 1
ATOM 2356 O O . LEU A 1 324 ? 9.937 -2.263 -19.228 1.00 96.62 324 LEU A O 1
ATOM 2360 N N . ALA A 1 325 ? 8.135 -2.487 -20.554 1.00 96.38 325 ALA A N 1
ATOM 2361 C CA . ALA A 1 325 ? 7.565 -3.625 -19.836 1.00 96.38 325 ALA A CA 1
ATOM 2362 C C . ALA A 1 325 ? 8.507 -4.839 -19.842 1.00 96.38 325 ALA A C 1
ATOM 2364 O O . ALA A 1 325 ? 8.717 -5.466 -18.804 1.00 96.38 325 ALA A O 1
ATOM 2365 N N . SER A 1 326 ? 9.136 -5.135 -20.983 1.00 96.25 326 SER A N 1
ATOM 2366 C CA . SER A 1 326 ? 10.111 -6.229 -21.099 1.00 96.25 326 SER A CA 1
ATOM 2367 C C . SER A 1 326 ? 11.333 -6.002 -20.201 1.00 96.25 326 SER A C 1
ATOM 2369 O O . SER A 1 326 ? 11.744 -6.908 -19.478 1.00 96.25 326 SER A O 1
ATOM 2371 N N . ILE A 1 327 ? 11.865 -4.775 -20.166 1.00 96.81 327 ILE A N 1
ATOM 2372 C CA . ILE A 1 327 ? 13.001 -4.411 -19.300 1.00 96.81 327 ILE A CA 1
ATOM 2373 C C . ILE A 1 327 ? 12.634 -4.534 -17.814 1.00 96.81 327 ILE A C 1
ATOM 2375 O O . ILE A 1 327 ? 13.432 -5.025 -17.014 1.00 96.81 327 ILE A O 1
ATOM 2379 N N . MET A 1 328 ? 11.423 -4.122 -17.427 1.00 96.31 328 MET A N 1
ATOM 2380 C CA . MET A 1 328 ? 10.954 -4.260 -16.042 1.00 96.31 328 MET A CA 1
ATOM 2381 C C . MET A 1 328 ? 10.744 -5.719 -15.637 1.00 96.31 328 MET A C 1
ATOM 2383 O O . MET A 1 328 ? 11.068 -6.092 -14.508 1.00 96.31 328 MET A O 1
ATOM 2387 N N . ALA A 1 329 ? 10.263 -6.562 -16.551 1.00 95.81 329 ALA A N 1
ATOM 2388 C CA . ALA A 1 329 ? 10.169 -7.997 -16.311 1.00 95.81 329 ALA A CA 1
ATOM 2389 C C . ALA A 1 329 ? 11.557 -8.615 -16.063 1.00 95.81 329 ALA A C 1
ATOM 2391 O O . ALA A 1 329 ? 11.730 -9.366 -15.105 1.00 95.81 329 ALA A O 1
ATOM 2392 N N . GLU A 1 330 ? 12.573 -8.254 -16.851 1.00 94.06 330 GLU A N 1
ATOM 2393 C CA . GLU A 1 330 ? 13.953 -8.714 -16.621 1.00 94.06 330 GLU A CA 1
ATOM 2394 C C . GLU A 1 330 ? 14.514 -8.238 -15.269 1.00 94.06 330 GLU A C 1
ATOM 2396 O O . GLU A 1 330 ? 15.132 -9.021 -14.545 1.00 94.06 330 GLU A O 1
ATOM 2401 N N . LEU A 1 331 ? 14.242 -6.984 -14.891 1.00 91.38 331 LEU A N 1
ATOM 2402 C CA . LEU A 1 331 ? 14.642 -6.414 -13.598 1.00 91.38 331 LEU A CA 1
ATOM 2403 C C . LEU A 1 331 ? 13.944 -7.089 -12.402 1.00 91.38 331 LEU A C 1
ATOM 2405 O O . LEU A 1 331 ? 14.476 -7.101 -11.289 1.00 91.38 331 LEU A O 1
ATOM 2409 N N . THR A 1 332 ? 12.747 -7.628 -12.627 1.00 87.88 332 THR A N 1
ATOM 2410 C CA . THR A 1 332 ? 11.993 -8.420 -11.648 1.00 87.88 332 THR A CA 1
ATOM 2411 C C . THR A 1 332 ? 12.640 -9.796 -11.477 1.00 87.88 332 THR A C 1
ATOM 2413 O O . THR A 1 332 ? 12.845 -10.254 -10.357 1.00 87.88 332 THR A O 1
ATOM 2416 N N . ALA A 1 333 ? 13.038 -10.440 -12.578 1.00 86.06 333 ALA A N 1
ATOM 2417 C CA . ALA A 1 333 ? 13.643 -11.770 -12.548 1.00 86.06 333 ALA A CA 1
ATOM 2418 C C . ALA A 1 333 ? 15.047 -11.800 -11.918 1.00 86.06 333 ALA A C 1
ATOM 2420 O O . ALA A 1 333 ? 15.415 -12.809 -11.317 1.00 86.06 333 ALA A O 1
ATOM 2421 N N . SER A 1 334 ? 15.831 -10.719 -12.028 1.00 78.19 334 SER A N 1
ATOM 2422 C CA . SER A 1 334 ? 17.195 -10.661 -11.475 1.00 78.19 334 SER A CA 1
ATOM 2423 C C . SER A 1 334 ? 17.265 -10.748 -9.947 1.00 78.19 334 SER A C 1
ATOM 2425 O O . SER A 1 334 ? 18.335 -11.023 -9.413 1.00 78.19 334 SER A O 1
ATOM 2427 N N . ASP A 1 335 ? 16.148 -10.524 -9.255 1.00 66.38 335 ASP A N 1
ATOM 2428 C CA . ASP A 1 335 ? 16.060 -10.620 -7.792 1.00 66.38 335 ASP A CA 1
ATOM 2429 C C . ASP A 1 335 ? 15.630 -12.017 -7.309 1.00 66.38 335 ASP A C 1
ATOM 2431 O O . ASP A 1 335 ? 15.698 -12.309 -6.117 1.00 66.38 335 ASP A O 1
ATOM 2435 N N . VAL A 1 336 ? 15.198 -12.887 -8.229 1.00 57.38 336 VAL A N 1
ATOM 2436 C CA . VAL A 1 336 ? 14.766 -14.268 -7.946 1.00 57.38 336 VAL A CA 1
ATOM 2437 C C . VAL A 1 336 ? 15.953 -15.252 -8.002 1.00 57.38 336 VAL A C 1
ATOM 2439 O O . VAL A 1 336 ? 15.833 -16.401 -7.574 1.00 57.38 336 VAL A O 1
ATOM 2442 N N . SER A 1 337 ? 17.109 -14.817 -8.526 1.00 43.69 337 SER A N 1
ATOM 2443 C CA . SER A 1 337 ? 18.328 -15.622 -8.740 1.00 43.69 337 SER A CA 1
ATOM 2444 C C . SER A 1 337 ? 19.438 -15.346 -7.732 1.00 43.69 337 SER A C 1
ATOM 2446 O O . SER A 1 337 ? 20.063 -16.330 -7.272 1.00 43.69 337 SER A O 1
#